Protein AF-A0A0B1SP93-F1 (afdb_monomer_lite)

Foldseek 3Di:
DDLDLPQDDLVQQWHFAPAWAQDPVGDIDGHPVVVVLVVVVCVVCVLQVVQVVVDDDPVPDDDLCSSPVDPVVSVVVVVVSVVSSCPDPSVPGDIDRHPKDFAHPVVVVVVLVVLVVDDPDDDDDDDDDDPVLDDDQVVVQQPDDPDPPDDDDFQDKDFACGPPDQDDHRFIFGFGIDDVVDTDTDTSDDGDPDDDPD

Radius of gyration: 24.54 Å; chains: 1; bounding box: 65×28×67 Å

Structure (mmCIF, N/CA/C/O backbone):
data_AF-A0A0B1SP93-F1
#
_entry.id   AF-A0A0B1SP93-F1
#
loop_
_atom_site.group_PDB
_atom_site.id
_atom_site.type_symbol
_atom_site.label_atom_id
_atom_site.label_alt_id
_atom_site.label_comp_id
_atom_site.label_asym_id
_atom_site.label_entity_id
_atom_site.label_seq_id
_atom_site.pdbx_PDB_ins_code
_atom_site.Cartn_x
_atom_site.Cartn_y
_atom_site.Cartn_z
_atom_site.occupancy
_atom_site.B_iso_or_equiv
_atom_site.auth_seq_id
_atom_site.auth_comp_id
_atom_site.auth_asym_id
_atom_site.auth_atom_id
_atom_site.pdbx_PDB_model_num
ATOM 1 N N . MET A 1 1 ? -15.239 -11.053 20.376 1.00 83.69 1 MET A N 1
ATOM 2 C CA . MET A 1 1 ? -15.157 -10.402 19.045 1.00 83.69 1 MET A CA 1
ATOM 3 C C . MET A 1 1 ? -13.962 -9.465 19.066 1.00 83.69 1 MET A C 1
ATOM 5 O O . MET A 1 1 ? -13.777 -8.813 20.082 1.00 83.69 1 MET A O 1
ATOM 9 N N . ASN A 1 2 ? -13.161 -9.400 18.000 1.00 88.31 2 ASN A N 1
ATOM 10 C CA . ASN A 1 2 ? -12.085 -8.409 17.910 1.00 88.31 2 ASN A CA 1
ATOM 11 C C . ASN A 1 2 ? -12.672 -7.050 17.483 1.00 88.31 2 ASN A C 1
ATOM 13 O O . ASN A 1 2 ? -13.401 -6.993 16.495 1.00 88.31 2 ASN A O 1
ATOM 17 N N . ILE A 1 3 ? -12.373 -5.994 18.243 1.00 90.44 3 ILE A N 1
ATOM 18 C CA . ILE A 1 3 ? -12.848 -4.619 18.009 1.00 90.44 3 ILE A CA 1
ATOM 19 C C . ILE A 1 3 ? -11.715 -3.651 17.616 1.00 90.44 3 ILE A C 1
ATOM 21 O O . ILE A 1 3 ? -11.920 -2.442 17.516 1.00 90.44 3 ILE A O 1
ATOM 25 N N . GLY A 1 4 ? -10.500 -4.167 17.431 1.00 90.00 4 GLY A N 1
ATOM 26 C CA . GLY A 1 4 ? -9.328 -3.396 17.041 1.00 90.00 4 GLY A CA 1
ATOM 27 C C . GLY A 1 4 ? -9.222 -3.239 15.525 1.00 90.00 4 GLY A C 1
ATOM 28 O O . GLY A 1 4 ? -9.400 -4.196 14.772 1.00 90.00 4 GLY A O 1
ATOM 29 N N . LEU A 1 5 ? -8.818 -2.046 15.077 1.00 91.75 5 LEU A N 1
ATOM 30 C CA . LEU A 1 5 ? -8.603 -1.728 13.655 1.00 91.75 5 LEU A CA 1
ATOM 31 C C . LEU A 1 5 ? -7.484 -2.561 12.999 1.00 91.75 5 LEU A C 1
ATOM 33 O O . LEU A 1 5 ? -7.332 -2.539 11.783 1.00 91.75 5 LEU A O 1
ATOM 37 N N . SER A 1 6 ? -6.695 -3.290 13.799 1.00 90.69 6 SER A N 1
ATOM 38 C CA . SER A 1 6 ? -5.648 -4.213 13.340 1.00 90.69 6 SER A CA 1
ATOM 39 C C . SER A 1 6 ? -4.615 -3.574 12.400 1.00 90.69 6 SER A C 1
ATOM 41 O O . SER A 1 6 ? -4.080 -4.241 11.518 1.00 90.69 6 SER A O 1
ATOM 43 N N . LEU A 1 7 ? -4.325 -2.284 12.615 1.00 90.75 7 LEU A N 1
ATOM 44 C CA . LEU A 1 7 ? -3.370 -1.505 11.818 1.00 90.75 7 LEU A CA 1
ATOM 45 C C . LEU A 1 7 ? -1.915 -1.739 12.237 1.00 90.75 7 LEU A C 1
ATOM 47 O O . LEU A 1 7 ? -1.002 -1.468 11.474 1.00 90.75 7 LEU A O 1
ATOM 51 N N . LYS A 1 8 ? -1.685 -2.231 13.454 1.00 90.75 8 LYS A N 1
ATOM 52 C CA . LYS A 1 8 ? -0.356 -2.475 14.018 1.00 90.75 8 LYS A CA 1
ATOM 53 C C . LYS A 1 8 ? -0.335 -3.850 14.667 1.00 90.75 8 LYS A C 1
ATOM 55 O O . LYS A 1 8 ? -1.119 -4.111 15.577 1.00 90.75 8 LYS A O 1
ATOM 60 N N . LEU A 1 9 ? 0.579 -4.716 14.236 1.00 89.19 9 LEU A N 1
ATOM 61 C CA . LEU A 1 9 ? 0.765 -6.045 14.815 1.00 89.19 9 LEU A CA 1
ATOM 62 C C . LEU A 1 9 ? 2.213 -6.219 15.276 1.00 89.19 9 LEU A C 1
ATOM 64 O O . LEU A 1 9 ? 3.018 -6.888 14.628 1.00 89.19 9 LEU A O 1
ATOM 68 N N . SER A 1 10 ? 2.536 -5.653 16.441 1.00 86.62 10 SER A N 1
ATOM 69 C CA . SER A 1 10 ? 3.899 -5.650 16.993 1.00 86.62 10 SER A CA 1
ATOM 70 C C . SER A 1 10 ? 4.507 -7.051 17.118 1.00 86.62 10 SER A C 1
ATOM 72 O O . SER A 1 10 ? 5.653 -7.252 16.729 1.00 86.62 10 SER A O 1
ATOM 74 N N . LYS A 1 11 ? 3.732 -8.033 17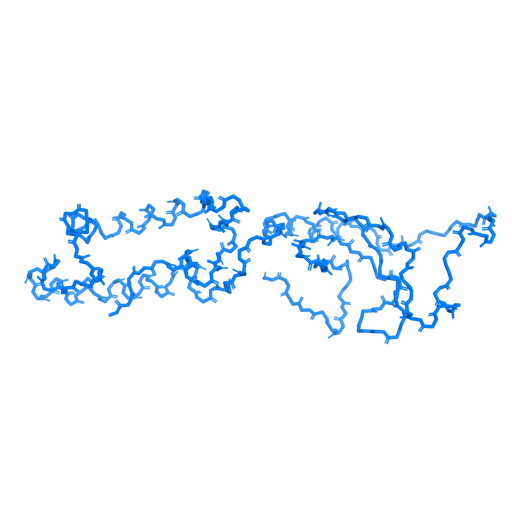.613 1.00 86.94 11 LYS A N 1
ATOM 75 C CA . LYS A 1 11 ? 4.196 -9.422 17.810 1.00 86.94 11 LYS A CA 1
ATOM 76 C C . LYS A 1 11 ? 4.571 -10.120 16.501 1.00 86.94 11 LYS A C 1
ATOM 78 O O . LYS A 1 11 ? 5.414 -11.004 16.514 1.00 86.94 11 LYS A O 1
ATOM 83 N N . ARG A 1 12 ? 3.925 -9.748 15.393 1.00 86.31 12 ARG A N 1
ATOM 84 C CA . ARG A 1 12 ? 4.155 -10.340 14.066 1.00 86.31 12 ARG A CA 1
ATOM 85 C C . ARG A 1 12 ? 5.059 -9.486 13.182 1.00 86.31 12 ARG A C 1
ATOM 87 O O . ARG A 1 12 ? 5.294 -9.872 12.050 1.00 86.31 12 ARG A O 1
ATOM 94 N N . ASN A 1 13 ? 5.524 -8.338 13.679 1.00 87.81 13 ASN A N 1
ATOM 95 C CA . ASN A 1 13 ? 6.199 -7.324 12.878 1.00 87.81 13 ASN A CA 1
ATOM 96 C C . ASN A 1 13 ? 5.422 -6.966 11.597 1.00 87.81 13 ASN A C 1
ATOM 98 O O . ASN A 1 13 ? 5.995 -6.939 10.517 1.00 87.81 13 ASN A O 1
ATOM 102 N N . GLN A 1 14 ? 4.109 -6.741 11.707 1.00 89.81 14 GLN A N 1
ATOM 103 C CA . GLN A 1 14 ? 3.287 -6.407 10.544 1.00 89.81 14 GLN A CA 1
ATOM 104 C C . GLN A 1 14 ? 2.631 -5.034 10.667 1.00 89.81 14 GLN A C 1
ATOM 106 O O . GLN A 1 14 ? 2.117 -4.664 11.730 1.00 89.81 14 GLN A O 1
ATOM 111 N N . GLU A 1 15 ? 2.617 -4.324 9.549 1.00 90.44 15 GLU A N 1
ATOM 112 C CA . GLU A 1 15 ? 2.026 -3.004 9.359 1.00 90.44 15 GLU A CA 1
ATOM 113 C C . GLU A 1 15 ? 1.005 -3.021 8.211 1.00 90.44 15 GLU A C 1
ATOM 115 O O . GLU A 1 15 ? 0.890 -3.997 7.461 1.00 90.44 15 GLU A O 1
ATOM 120 N N . VAL A 1 16 ? 0.229 -1.946 8.096 1.00 89.69 16 VAL A N 1
ATOM 121 C CA . VAL A 1 16 ? -0.763 -1.765 7.035 1.00 89.69 16 VAL A CA 1
ATOM 122 C C . VAL A 1 16 ? -0.336 -0.565 6.205 1.00 89.69 16 VAL A C 1
ATOM 124 O O . VAL A 1 16 ? -0.303 0.557 6.713 1.00 89.69 16 VAL A O 1
ATOM 127 N N . ALA A 1 17 ? -0.023 -0.817 4.933 1.00 84.62 17 ALA A N 1
ATOM 128 C CA . ALA A 1 17 ? 0.427 0.202 3.991 1.00 84.62 17 ALA A CA 1
ATOM 129 C C . ALA A 1 17 ? -0.513 1.414 3.964 1.00 84.62 17 ALA A C 1
ATOM 131 O O . ALA A 1 17 ? -1.717 1.258 4.132 1.00 84.62 17 ALA A O 1
ATOM 132 N N . ASP A 1 18 ? 0.041 2.610 3.768 1.00 87.25 18 ASP A N 1
ATOM 133 C CA . ASP A 1 18 ? -0.647 3.911 3.800 1.00 87.25 18 ASP A CA 1
ATOM 134 C C . ASP A 1 18 ? -1.239 4.312 5.168 1.00 87.25 18 ASP A C 1
ATOM 136 O O . ASP A 1 18 ? -1.632 5.465 5.341 1.00 87.25 18 ASP A O 1
ATOM 140 N N . TYR A 1 19 ? -1.275 3.422 6.170 1.00 90.56 19 TYR A N 1
ATOM 141 C CA . TYR A 1 19 ? -1.821 3.695 7.509 1.00 90.56 19 TYR A CA 1
ATOM 142 C C . TYR A 1 19 ? -0.746 3.723 8.595 1.00 90.56 19 TYR A C 1
ATOM 144 O O . TYR A 1 19 ? -0.674 4.679 9.370 1.00 90.56 19 TYR A O 1
ATOM 152 N N . THR A 1 20 ? 0.074 2.680 8.677 1.00 91.94 20 THR A N 1
ATOM 153 C CA . THR A 1 20 ? 1.087 2.513 9.722 1.00 91.94 20 THR A CA 1
ATOM 154 C C . THR A 1 20 ? 2.417 2.110 9.120 1.00 91.94 20 THR A C 1
ATOM 156 O O . THR A 1 20 ? 2.469 1.385 8.128 1.00 91.94 20 THR A O 1
ATOM 159 N N . ARG A 1 21 ? 3.498 2.565 9.752 1.00 89.62 21 ARG A N 1
ATOM 160 C CA . ARG A 1 21 ? 4.863 2.184 9.400 1.00 89.62 21 ARG A CA 1
ATOM 161 C C . ARG A 1 21 ? 5.658 1.881 10.658 1.00 89.62 21 ARG A C 1
ATOM 163 O O . ARG A 1 21 ? 5.581 2.626 11.637 1.00 89.62 21 ARG A O 1
ATOM 170 N N . ARG A 1 22 ? 6.431 0.802 10.639 1.00 88.62 22 ARG A N 1
ATOM 171 C CA . ARG A 1 22 ? 7.429 0.491 11.655 1.00 88.62 22 ARG A CA 1
ATOM 172 C C . ARG A 1 22 ? 8.800 0.930 11.162 1.00 88.62 22 ARG A C 1
ATOM 174 O O . ARG A 1 22 ? 9.271 0.474 10.126 1.00 88.62 22 ARG A O 1
ATOM 181 N N . LEU A 1 23 ? 9.433 1.797 11.938 1.00 85.75 23 LEU A N 1
ATOM 182 C CA . LEU A 1 23 ? 10.788 2.268 11.695 1.00 85.75 23 LEU A CA 1
ATOM 183 C C . LEU A 1 23 ? 11.820 1.258 12.213 1.00 85.75 23 LEU A C 1
ATOM 185 O O . LEU A 1 23 ? 11.546 0.485 13.137 1.00 85.75 23 LEU A O 1
ATOM 189 N N . GLU A 1 24 ? 13.034 1.309 11.663 1.00 81.69 24 GLU A N 1
ATOM 190 C CA . GLU A 1 24 ? 14.149 0.432 12.058 1.00 81.69 24 GLU A CA 1
ATOM 191 C C . GLU A 1 24 ? 14.516 0.571 13.541 1.00 81.69 24 GLU A C 1
ATOM 193 O O . GLU A 1 24 ? 14.827 -0.407 14.217 1.00 81.69 24 GLU A O 1
ATOM 198 N N . ASN A 1 25 ? 14.392 1.783 14.084 1.00 83.94 25 ASN A N 1
ATOM 199 C CA . ASN A 1 25 ? 14.613 2.082 15.500 1.00 83.94 25 ASN A CA 1
ATOM 200 C C . ASN A 1 25 ? 13.501 1.545 16.433 1.00 83.94 25 ASN A C 1
ATOM 202 O O . ASN A 1 25 ? 13.548 1.762 17.643 1.00 83.94 25 ASN A O 1
ATOM 206 N N . GLY A 1 26 ? 12.493 0.857 15.888 1.00 82.69 26 GLY A N 1
ATOM 207 C CA . GLY A 1 26 ? 11.403 0.228 16.631 1.00 82.69 26 GLY A CA 1
ATOM 208 C C . GLY A 1 26 ? 10.189 1.124 16.893 1.00 82.69 26 GLY A C 1
ATOM 209 O O . GLY A 1 26 ? 9.176 0.618 17.393 1.00 82.69 26 GLY A O 1
ATOM 210 N N . TYR A 1 27 ? 10.246 2.412 16.540 1.00 89.25 27 TYR A N 1
ATOM 211 C CA . TYR A 1 27 ? 9.107 3.322 16.662 1.00 89.25 27 TYR A CA 1
ATOM 212 C C . TYR A 1 27 ? 8.060 3.085 15.564 1.00 89.25 27 TYR A C 1
ATOM 214 O O . TYR A 1 27 ? 8.322 2.464 14.533 1.00 89.25 27 TYR A O 1
ATOM 222 N N . TRP A 1 28 ? 6.839 3.558 15.825 1.00 91.75 28 TRP A N 1
ATOM 223 C CA . TRP A 1 28 ? 5.710 3.465 14.902 1.00 91.75 28 TRP A CA 1
ATOM 224 C C . TRP A 1 28 ? 5.302 4.850 14.435 1.00 91.75 28 TRP A C 1
ATOM 226 O O . TRP A 1 28 ? 5.070 5.735 15.257 1.00 91.75 28 TRP A O 1
ATOM 236 N N . GLU A 1 29 ? 5.139 4.987 13.131 1.00 91.69 29 GLU A N 1
ATOM 237 C CA . GLU A 1 29 ? 4.557 6.155 12.497 1.00 91.69 29 GLU A CA 1
ATOM 238 C C . GLU A 1 29 ? 3.130 5.845 12.051 1.00 91.69 29 GLU A C 1
ATOM 240 O O . GLU A 1 29 ? 2.789 4.714 11.684 1.00 91.69 29 GLU A O 1
ATOM 245 N N . TYR A 1 30 ? 2.292 6.875 12.098 1.00 93.12 30 TYR A N 1
ATOM 246 C CA . TYR A 1 30 ? 0.885 6.807 11.736 1.00 93.12 30 TYR A CA 1
ATOM 247 C C . TYR A 1 30 ? 0.604 7.906 10.726 1.00 93.12 30 TYR A C 1
ATOM 249 O O . TYR A 1 30 ? 0.908 9.075 10.968 1.00 93.12 30 TYR A O 1
ATOM 257 N N . SER A 1 31 ? 0.020 7.532 9.595 1.00 92.38 31 SER A N 1
ATOM 258 C CA . SER A 1 31 ? -0.326 8.489 8.553 1.00 92.38 31 SER A CA 1
ATOM 259 C C . SER A 1 31 ? -1.552 9.323 8.931 1.00 92.38 31 SER A C 1
ATOM 261 O O . SER A 1 31 ? -2.317 9.007 9.851 1.00 92.38 31 SER A O 1
ATOM 263 N N . THR A 1 32 ? -1.802 10.368 8.147 1.00 92.75 32 THR A N 1
ATOM 264 C CA . THR A 1 32 ? -3.039 11.153 8.222 1.00 92.75 32 THR A CA 1
ATOM 265 C C . THR A 1 32 ? -4.284 10.291 7.990 1.00 92.75 32 THR A C 1
ATOM 267 O O . THR A 1 32 ? -5.287 10.497 8.672 1.00 92.75 32 THR A O 1
ATOM 270 N N . LEU A 1 33 ? -4.218 9.279 7.115 1.00 91.75 33 LEU A N 1
ATOM 271 C CA . LEU A 1 33 ? -5.310 8.323 6.883 1.00 91.75 33 LEU A CA 1
ATOM 272 C C . LEU A 1 33 ? -5.614 7.495 8.135 1.00 91.75 33 LEU A C 1
ATOM 274 O O . LEU A 1 33 ? -6.781 7.284 8.471 1.00 91.75 33 LEU A O 1
ATOM 278 N N . CYS A 1 34 ? -4.582 7.069 8.868 1.00 94.38 34 CYS A N 1
ATOM 279 C CA . CYS A 1 34 ? -4.761 6.381 10.145 1.00 94.38 34 CYS A CA 1
ATOM 280 C C . CYS A 1 34 ? -5.428 7.281 11.184 1.00 94.38 34 CYS A C 1
ATOM 282 O O . CYS A 1 34 ? -6.359 6.847 11.864 1.00 94.38 34 CYS A O 1
ATOM 284 N N . VAL A 1 35 ? -5.001 8.541 11.286 1.00 94.81 35 VAL A N 1
ATOM 285 C CA . VAL A 1 35 ? -5.613 9.508 12.208 1.00 94.81 35 VAL A CA 1
ATOM 286 C C . VAL A 1 35 ? -7.079 9.760 11.846 1.00 94.81 35 VAL A C 1
ATOM 288 O O . VAL A 1 35 ? -7.939 9.757 12.725 1.00 94.81 35 VAL A O 1
ATOM 291 N N . GLN A 1 36 ? -7.393 9.925 10.559 1.00 95.00 36 GLN A N 1
ATOM 292 C CA . GLN A 1 36 ? -8.767 10.097 10.083 1.00 95.00 36 GLN A CA 1
ATOM 293 C C . GLN A 1 36 ? -9.643 8.880 10.403 1.00 9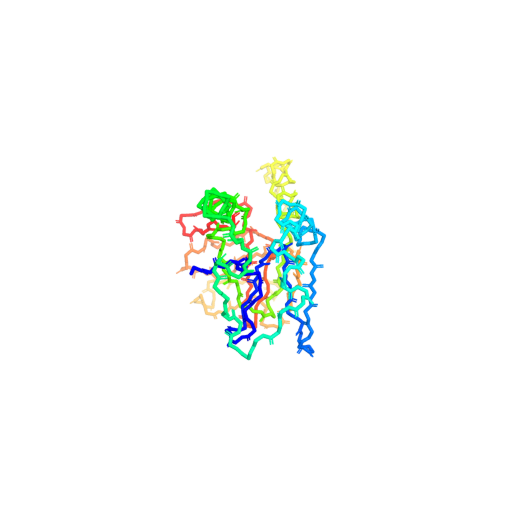5.00 36 GLN A C 1
ATOM 295 O O . GLN A 1 36 ? -10.751 9.050 10.914 1.00 95.00 36 GLN A O 1
ATOM 300 N N . LEU A 1 37 ? -9.136 7.665 10.169 1.00 94.75 37 LEU A N 1
ATOM 301 C CA . LEU A 1 37 ? -9.838 6.416 10.476 1.00 94.75 37 LEU A CA 1
ATOM 302 C C . LEU A 1 37 ? -10.055 6.223 11.984 1.00 94.75 37 LEU A C 1
ATOM 304 O O . LEU A 1 37 ? -11.109 5.756 12.417 1.00 94.75 37 LEU A O 1
ATOM 308 N N . LEU A 1 38 ? -9.071 6.593 12.804 1.00 95.06 38 LEU A N 1
ATOM 309 C CA . LEU A 1 38 ? -9.199 6.533 14.256 1.00 95.06 38 LEU A CA 1
ATOM 310 C C . LEU A 1 38 ? -10.225 7.554 14.763 1.00 95.06 38 LEU A C 1
ATOM 312 O O . LEU A 1 38 ? -11.049 7.222 15.613 1.00 95.06 38 LEU A O 1
ATOM 316 N N . ASN A 1 39 ? -10.217 8.772 14.218 1.00 95.50 39 ASN A N 1
ATOM 317 C CA . ASN A 1 39 ? -11.178 9.813 14.573 1.00 95.50 39 ASN A CA 1
ATOM 318 C C . ASN A 1 39 ? -12.607 9.430 14.183 1.00 95.50 39 ASN A C 1
ATOM 320 O O . ASN A 1 39 ? -13.522 9.606 14.988 1.00 95.50 39 ASN A O 1
ATOM 324 N N . SER A 1 40 ? -12.822 8.875 12.986 1.00 95.31 40 SER A N 1
ATOM 325 C CA . SER A 1 40 ? -14.146 8.391 12.584 1.00 95.31 40 SER A CA 1
ATOM 326 C C . SER A 1 40 ? -14.625 7.255 13.491 1.00 95.31 40 SER A C 1
ATOM 328 O O . SER A 1 40 ? -15.780 7.265 13.925 1.00 95.31 40 SER A O 1
ATOM 330 N N . TYR A 1 41 ? -13.726 6.340 13.873 1.00 95.81 41 TYR A N 1
ATOM 331 C CA . TYR A 1 41 ? -14.045 5.255 14.796 1.00 95.81 41 TYR A CA 1
ATOM 332 C C . TYR A 1 41 ? -14.403 5.775 16.199 1.00 95.81 41 TYR A C 1
ATOM 334 O O . TYR A 1 41 ? -15.458 5.426 16.738 1.00 95.81 41 TYR A O 1
ATOM 342 N N . LYS A 1 42 ? -13.588 6.684 16.751 1.00 94.81 42 LYS A N 1
ATOM 343 C CA . LYS A 1 42 ? -13.822 7.314 18.058 1.00 94.81 42 LYS A CA 1
ATOM 344 C C . LYS A 1 42 ? -15.124 8.110 18.090 1.00 94.81 42 LYS A C 1
ATOM 346 O O . LYS A 1 42 ? -15.877 8.013 19.055 1.00 94.81 42 LYS A O 1
ATOM 351 N N . ASN A 1 43 ? -15.423 8.861 17.032 1.00 95.50 43 ASN A N 1
ATOM 352 C CA . ASN A 1 43 ? -16.637 9.671 16.949 1.00 95.50 43 ASN A CA 1
ATOM 353 C C . ASN A 1 43 ? -17.911 8.822 16.827 1.00 95.50 43 ASN A C 1
ATOM 355 O O . ASN A 1 43 ? -18.943 9.208 17.377 1.00 95.50 43 ASN A O 1
ATOM 359 N N . LYS A 1 44 ? -17.854 7.664 16.155 1.00 94.19 44 LYS A N 1
ATOM 360 C CA . LYS A 1 44 ? -19.016 6.773 15.998 1.00 94.19 44 LYS A CA 1
ATOM 361 C C . LYS A 1 44 ? -19.346 5.987 17.277 1.00 94.19 44 LYS A C 1
ATOM 363 O O . LYS A 1 44 ? -20.526 5.792 17.575 1.00 94.19 44 LYS A O 1
ATOM 368 N N . PHE A 1 45 ? -18.329 5.590 18.048 1.00 95.00 45 PHE A N 1
ATOM 369 C CA . PHE A 1 45 ? -18.467 4.770 19.264 1.00 95.00 45 PHE A CA 1
ATOM 370 C C . PHE A 1 45 ? -17.886 5.460 20.508 1.00 95.00 45 PHE A C 1
ATOM 372 O O . PHE A 1 45 ? -17.095 4.887 21.253 1.00 95.00 45 PHE A O 1
ATOM 379 N N . ARG A 1 46 ? -18.263 6.723 20.742 1.00 93.81 46 ARG A N 1
ATOM 380 C CA . ARG A 1 46 ? -17.733 7.529 21.860 1.00 93.81 46 ARG A CA 1
ATOM 381 C C . ARG A 1 46 ? -17.934 6.884 23.229 1.00 93.81 46 ARG A C 1
ATOM 383 O O . ARG A 1 46 ? -17.090 7.047 24.100 1.00 93.81 46 ARG A O 1
ATOM 390 N N . ASP A 1 47 ? -19.051 6.190 23.417 1.00 92.25 47 ASP A N 1
ATOM 391 C CA . ASP A 1 47 ? -19.385 5.468 24.645 1.00 92.25 47 ASP A CA 1
ATOM 392 C C . ASP A 1 47 ? -18.426 4.302 24.906 1.00 92.25 47 ASP A C 1
ATOM 394 O O . ASP A 1 47 ? -17.912 4.180 26.016 1.00 92.25 47 ASP A O 1
ATOM 398 N N . LEU A 1 48 ? -18.103 3.523 23.871 1.00 92.31 48 LEU A N 1
ATOM 399 C CA . LEU A 1 48 ? -17.074 2.484 23.943 1.00 92.31 48 LEU A CA 1
ATOM 400 C C . LEU A 1 48 ? -15.708 3.074 24.314 1.00 92.31 48 LEU A C 1
ATOM 402 O O . LEU A 1 48 ? -15.052 2.576 25.223 1.00 92.31 48 LEU A O 1
ATOM 406 N N . PHE A 1 49 ? -15.282 4.155 23.656 1.00 92.44 49 PHE A N 1
ATOM 407 C CA . PHE A 1 49 ? -13.984 4.772 23.953 1.00 92.44 49 PHE A CA 1
ATOM 408 C C . PHE A 1 49 ? -13.930 5.421 25.340 1.00 92.44 49 PHE A C 1
ATOM 410 O O . PHE A 1 49 ? -12.902 5.332 25.999 1.00 92.44 49 PHE A O 1
ATOM 417 N N . ALA A 1 50 ? -15.027 6.011 25.821 1.00 92.44 50 ALA A N 1
ATOM 418 C CA . ALA A 1 50 ? -15.102 6.553 27.178 1.00 92.44 50 ALA A CA 1
ATOM 419 C C . ALA A 1 50 ? -14.999 5.461 28.258 1.00 92.44 50 ALA A C 1
ATOM 421 O O . ALA A 1 50 ? -14.512 5.729 29.357 1.00 92.44 50 ALA A O 1
ATOM 422 N N . PHE A 1 51 ? -15.466 4.246 27.955 1.00 91.75 51 PHE A N 1
ATOM 423 C CA . PHE A 1 51 ? -15.247 3.075 28.799 1.00 91.75 51 PHE A CA 1
ATOM 424 C C . PHE A 1 51 ? -13.784 2.620 28.733 1.00 91.75 51 PHE A C 1
ATOM 426 O O . PHE A 1 51 ? -13.134 2.542 29.773 1.00 91.75 51 PHE A O 1
ATOM 433 N N . LEU A 1 52 ? -13.244 2.420 27.524 1.00 90.50 52 LEU A N 1
ATOM 434 C CA . LEU A 1 52 ? -11.863 1.968 27.304 1.00 90.50 52 LEU A CA 1
ATOM 435 C C . LEU A 1 52 ? -10.814 2.900 27.930 1.00 90.50 52 LEU A C 1
ATOM 437 O O . LEU A 1 52 ? -9.813 2.424 28.452 1.00 90.50 52 LEU A O 1
ATOM 441 N N . GLU A 1 53 ? -11.049 4.215 27.923 1.00 89.88 53 GLU A N 1
ATOM 442 C CA . GLU A 1 53 ? -10.176 5.210 28.568 1.00 89.88 53 GLU A CA 1
ATOM 443 C C . GLU A 1 53 ? -10.114 5.057 30.100 1.00 89.88 53 GLU A C 1
ATOM 445 O O . GLU A 1 53 ? -9.159 5.520 30.717 1.00 89.88 53 GLU A O 1
ATOM 450 N N . LYS A 1 54 ? -11.114 4.424 30.725 1.00 88.44 54 LYS A N 1
ATOM 451 C CA . LYS A 1 54 ? -11.175 4.199 32.181 1.00 88.44 54 LYS A CA 1
ATOM 452 C C . LYS A 1 54 ? -10.808 2.773 32.575 1.00 88.44 54 LYS A C 1
ATOM 454 O O . LYS A 1 54 ? -10.431 2.531 33.720 1.00 88.44 54 LYS A O 1
ATOM 459 N N . SER A 1 55 ? -10.980 1.822 31.663 1.00 82.88 55 SER A N 1
ATOM 460 C CA . SER A 1 55 ? -10.834 0.399 31.934 1.00 82.88 55 SER A CA 1
ATOM 461 C C . SER A 1 55 ? -9.464 -0.112 31.489 1.00 82.88 55 SER A C 1
ATOM 463 O O . SER A 1 55 ? -9.200 -0.245 30.294 1.00 82.88 55 SER A O 1
ATOM 465 N N . HIS A 1 56 ? -8.619 -0.490 32.444 1.00 77.31 56 HIS A N 1
ATOM 466 C CA . HIS A 1 56 ? -7.339 -1.144 32.175 1.00 77.31 56 HIS A CA 1
ATOM 467 C C . HIS A 1 56 ? -7.361 -2.547 32.779 1.00 77.31 56 HIS A C 1
ATOM 469 O O . HIS A 1 56 ? -7.180 -2.714 33.984 1.00 77.31 56 HIS A O 1
ATOM 475 N N . THR A 1 57 ? -7.642 -3.554 31.952 1.00 79.81 57 THR A N 1
ATOM 476 C CA . THR A 1 57 ? -7.535 -4.966 32.336 1.00 79.81 57 THR A CA 1
ATOM 477 C C . THR A 1 57 ? -6.214 -5.525 31.812 1.00 79.81 57 THR A C 1
ATOM 479 O O . THR A 1 57 ? -5.697 -5.058 30.804 1.00 79.81 57 THR A O 1
ATOM 482 N N . ALA A 1 58 ? -5.637 -6.512 32.502 1.00 74.31 58 ALA A N 1
ATOM 483 C CA . ALA A 1 58 ? -4.362 -7.107 32.085 1.00 74.31 58 ALA A CA 1
ATOM 484 C C . ALA A 1 58 ? -4.461 -7.866 30.745 1.00 74.31 58 ALA A C 1
ATOM 486 O O . ALA A 1 58 ? -3.472 -7.965 30.022 1.00 74.31 58 ALA A O 1
ATOM 487 N N . ASP A 1 59 ? -5.656 -8.369 30.419 1.00 80.31 59 ASP A N 1
ATOM 488 C CA . ASP A 1 59 ? -5.898 -9.242 29.266 1.00 80.31 59 ASP A CA 1
ATOM 489 C C . ASP A 1 59 ? -6.556 -8.524 28.071 1.00 80.31 59 ASP A C 1
ATOM 491 O O . ASP A 1 59 ? -6.877 -9.176 27.077 1.00 80.31 59 ASP A O 1
ATOM 495 N N . ASP A 1 60 ? -6.802 -7.207 28.160 1.00 80.19 60 ASP A N 1
ATOM 496 C CA . ASP A 1 60 ? -7.516 -6.404 27.146 1.00 80.19 60 ASP A CA 1
ATOM 497 C C . ASP A 1 60 ? -8.861 -7.025 26.690 1.00 80.19 60 ASP A C 1
ATOM 499 O O . ASP A 1 60 ? -9.328 -6.839 25.560 1.00 80.19 60 ASP A O 1
ATOM 503 N N . ALA A 1 61 ? -9.500 -7.791 27.579 1.00 84.94 61 ALA A N 1
ATOM 504 C CA . ALA A 1 61 ? -10.796 -8.422 27.372 1.00 84.94 61 ALA A CA 1
ATOM 505 C C . ALA A 1 61 ? -11.861 -7.721 28.222 1.00 84.94 61 ALA A C 1
ATOM 507 O O . ALA A 1 61 ? -11.663 -7.487 29.415 1.00 84.94 61 ALA A O 1
ATOM 508 N N . TYR A 1 62 ? -12.999 -7.403 27.600 1.00 87.88 62 TYR A N 1
ATOM 509 C CA . TYR A 1 62 ? -14.085 -6.636 28.214 1.00 87.88 62 TYR A CA 1
ATOM 510 C C . TYR A 1 62 ? -15.439 -7.277 27.911 1.00 87.88 62 TYR A C 1
ATOM 512 O O . TYR A 1 62 ? -15.667 -7.738 26.785 1.00 87.88 62 TYR A O 1
ATOM 520 N N . SER A 1 63 ? -16.347 -7.289 28.892 1.00 87.06 63 SER A N 1
ATOM 521 C CA . SER A 1 63 ? -17.724 -7.718 28.652 1.00 87.06 63 SER A CA 1
ATOM 522 C C . SER A 1 63 ? -18.521 -6.600 27.986 1.00 87.06 63 SER A C 1
ATOM 524 O O . SER A 1 63 ? -18.404 -5.428 28.341 1.00 87.06 63 SER A O 1
ATOM 526 N N . ALA A 1 64 ? -19.381 -6.955 27.031 1.00 87.31 64 ALA A N 1
ATOM 527 C CA . ALA A 1 64 ? -20.265 -5.984 26.386 1.00 87.31 64 ALA A CA 1
ATOM 528 C C . ALA A 1 64 ? -21.283 -5.380 27.371 1.00 87.31 64 ALA A C 1
ATOM 530 O O . ALA A 1 64 ? -21.736 -4.255 27.163 1.00 87.31 64 ALA A O 1
ATOM 531 N N . ASP A 1 65 ? -21.622 -6.119 28.431 1.00 88.62 65 ASP A N 1
ATOM 532 C CA . ASP A 1 65 ? -22.535 -5.676 29.489 1.00 88.62 65 ASP A CA 1
ATOM 533 C C . ASP A 1 65 ? -21.921 -4.555 30.344 1.00 88.62 65 ASP A C 1
ATOM 535 O O . ASP A 1 65 ? -22.646 -3.667 30.795 1.00 88.62 65 ASP A O 1
ATOM 539 N N . ASP A 1 66 ? -20.589 -4.545 30.489 1.00 87.31 66 ASP A N 1
ATOM 540 C CA . ASP A 1 66 ? -19.850 -3.516 31.235 1.00 87.31 66 ASP A CA 1
ATOM 541 C C . ASP A 1 66 ? -19.806 -2.185 30.469 1.00 87.31 66 ASP A C 1
ATOM 543 O O . ASP A 1 66 ? -19.819 -1.107 31.065 1.00 87.31 66 ASP A O 1
ATOM 547 N N . VAL A 1 67 ? -19.780 -2.255 29.133 1.00 87.69 67 VAL A N 1
ATOM 548 C CA . VAL A 1 67 ? -19.782 -1.081 28.245 1.00 87.69 67 VAL A CA 1
ATOM 549 C C . VAL A 1 67 ? -21.197 -0.524 28.076 1.00 87.69 67 VAL A C 1
ATOM 551 O O . VAL A 1 67 ? -21.422 0.686 28.150 1.00 87.69 67 VAL A O 1
ATOM 554 N N . TRP A 1 68 ? -22.167 -1.410 27.829 1.00 91.19 68 TRP A N 1
ATOM 555 C CA . TRP A 1 68 ? -23.560 -1.062 27.561 1.00 91.19 68 TRP A CA 1
ATOM 556 C C . TRP A 1 68 ? -24.497 -1.839 28.486 1.00 91.19 68 TRP A C 1
ATOM 558 O O . TRP A 1 68 ? -24.911 -2.962 28.193 1.00 91.19 68 TRP A O 1
ATOM 568 N N . THR A 1 69 ? -24.896 -1.187 29.578 1.00 88.50 69 THR A N 1
ATOM 569 C CA . THR A 1 69 ? -25.759 -1.775 30.614 1.00 88.50 69 THR A CA 1
ATOM 570 C C . THR A 1 69 ? -27.154 -2.141 30.097 1.00 88.50 69 THR A C 1
ATOM 572 O O . THR A 1 69 ? -27.688 -3.197 30.432 1.00 88.50 69 THR A O 1
ATOM 575 N N . ASN A 1 70 ? -27.740 -1.307 29.233 1.00 91.56 70 ASN A N 1
ATOM 576 C CA . ASN A 1 70 ? -29.041 -1.571 28.616 1.00 91.56 70 ASN A CA 1
ATOM 577 C C . ASN A 1 70 ? -28.927 -2.630 27.501 1.00 91.56 70 ASN A C 1
ATOM 579 O O . ASN A 1 70 ? -28.172 -2.446 26.544 1.00 91.56 70 ASN A O 1
ATOM 583 N N . GLU A 1 71 ? -29.709 -3.710 27.604 1.00 90.00 71 GLU A N 1
ATOM 584 C CA . GLU A 1 71 ? -29.656 -4.858 26.689 1.00 90.00 71 GLU A CA 1
ATOM 585 C C . GLU A 1 71 ? -30.043 -4.528 25.241 1.00 90.00 71 GLU A C 1
ATOM 587 O O . GLU A 1 71 ? -29.367 -4.976 24.311 1.00 90.00 71 GLU A O 1
ATOM 592 N N . GLU A 1 72 ? -31.088 -3.729 25.026 1.00 90.12 72 GLU A N 1
ATOM 593 C CA . GLU A 1 72 ? -31.524 -3.340 23.679 1.00 90.12 72 GLU A CA 1
ATOM 594 C C . GLU A 1 72 ? -30.453 -2.488 22.991 1.00 90.12 72 GLU A C 1
ATOM 596 O O . GLU A 1 72 ? -30.026 -2.786 21.870 1.00 90.12 72 GLU A O 1
ATOM 601 N N . LYS A 1 73 ? -29.928 -1.488 23.712 1.00 89.88 73 LYS A N 1
ATOM 602 C CA . LYS A 1 73 ? -28.837 -0.632 23.227 1.00 89.88 73 LYS A CA 1
ATOM 603 C C . LYS A 1 73 ? -27.574 -1.445 22.942 1.00 89.88 73 LYS A C 1
ATOM 605 O O . LYS A 1 73 ? -26.898 -1.196 21.946 1.00 89.88 73 LYS A O 1
ATOM 610 N N . ARG A 1 74 ? -27.254 -2.421 23.794 1.00 92.31 74 ARG A N 1
ATOM 611 C CA . ARG 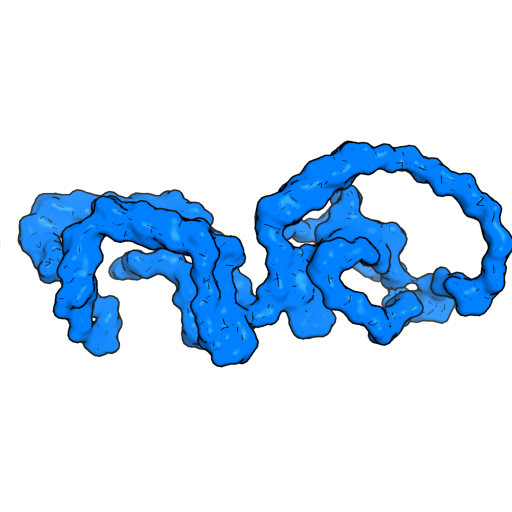A 1 74 ? -26.093 -3.303 23.633 1.00 92.31 74 ARG A CA 1
ATOM 612 C C . ARG A 1 74 ? -26.190 -4.134 22.359 1.00 92.31 74 ARG A C 1
ATOM 614 O O . ARG A 1 74 ? -25.238 -4.149 21.583 1.00 92.31 74 ARG A O 1
ATOM 621 N N . LYS A 1 75 ? -27.332 -4.786 22.108 1.00 92.31 75 LYS A N 1
ATOM 622 C CA . LYS A 1 75 ? -27.547 -5.580 20.883 1.00 92.31 75 LYS A CA 1
ATOM 623 C C . LYS A 1 75 ? -27.371 -4.721 19.631 1.00 92.31 75 LYS A C 1
ATOM 625 O O . LYS A 1 75 ? -26.641 -5.122 18.724 1.00 92.31 75 LYS A O 1
ATOM 630 N N . GLN A 1 76 ? -27.961 -3.524 19.621 1.00 93.38 76 GLN A N 1
ATOM 631 C CA . GLN A 1 76 ? -27.824 -2.581 18.511 1.00 93.38 76 GLN A CA 1
ATOM 632 C C . GLN A 1 76 ? -26.365 -2.151 18.306 1.00 93.38 76 GLN A C 1
ATOM 634 O O . GLN A 1 76 ? -25.820 -2.310 17.218 1.00 93.38 76 GLN A O 1
ATOM 639 N N . ARG A 1 77 ? -25.686 -1.689 19.363 1.00 92.62 77 ARG A N 1
ATOM 640 C CA . ARG A 1 77 ? -24.305 -1.191 19.269 1.00 92.62 77 ARG A CA 1
ATOM 641 C C . ARG A 1 77 ? -23.298 -2.257 18.862 1.00 92.62 77 ARG A C 1
ATOM 643 O O . ARG A 1 77 ? -22.390 -1.962 18.089 1.00 92.62 77 ARG A O 1
ATOM 650 N N . VAL A 1 78 ? -23.461 -3.491 19.335 1.00 93.00 78 VAL A N 1
ATOM 651 C CA . VAL A 1 78 ? -22.621 -4.618 18.908 1.00 93.00 78 VAL A CA 1
ATOM 652 C C . VAL A 1 78 ? -22.833 -4.924 17.423 1.00 93.00 78 VAL A C 1
ATOM 654 O O . VAL A 1 78 ? -21.863 -5.227 16.727 1.00 93.00 78 VAL A O 1
ATOM 657 N N . SER A 1 79 ? -24.070 -4.828 16.925 1.00 93.75 79 SER A N 1
ATOM 658 C CA . SER A 1 79 ? -24.365 -4.982 15.495 1.00 93.75 79 SER A CA 1
ATOM 659 C C . SER A 1 79 ? -23.711 -3.872 14.667 1.00 93.75 79 SER A C 1
ATOM 661 O O . SER A 1 79 ? -22.942 -4.169 13.753 1.00 93.75 79 SER A O 1
ATOM 663 N N . ASP A 1 80 ? -23.914 -2.609 15.052 1.00 94.50 80 ASP A N 1
ATOM 664 C CA . ASP A 1 80 ? -23.328 -1.443 14.377 1.00 94.50 80 ASP A CA 1
ATOM 665 C C . ASP A 1 80 ? -21.796 -1.509 14.342 1.00 94.50 80 ASP A C 1
ATOM 667 O O . ASP A 1 80 ? -21.162 -1.091 13.371 1.00 94.50 80 ASP A O 1
ATOM 671 N N . LEU A 1 81 ? -21.185 -2.016 15.418 1.00 94.25 81 LEU A N 1
ATOM 672 C CA . LEU A 1 81 ? -19.740 -2.175 15.532 1.00 94.25 81 LEU A CA 1
ATOM 673 C C . LEU A 1 81 ? -19.209 -3.246 14.581 1.00 94.25 81 LEU A C 1
ATOM 675 O O . LEU A 1 81 ? -18.198 -3.021 13.916 1.00 94.25 81 LEU A O 1
ATOM 679 N N . LYS A 1 82 ? -19.896 -4.390 14.486 1.00 93.31 82 LYS A N 1
ATOM 680 C CA . LYS A 1 82 ? -19.560 -5.443 13.517 1.00 93.31 82 LYS A CA 1
ATOM 681 C C . LYS A 1 82 ? -19.633 -4.918 12.093 1.00 93.31 82 LYS A C 1
ATOM 683 O O . LYS A 1 82 ? -18.691 -5.113 11.332 1.00 93.31 82 LYS A O 1
ATOM 688 N N . GLU A 1 83 ? -20.720 -4.235 11.757 1.00 94.75 83 GLU A N 1
ATOM 689 C CA . GLU A 1 83 ? -20.920 -3.671 10.425 1.00 94.75 83 GLU A CA 1
ATOM 690 C C . GLU A 1 83 ? -19.882 -2.588 10.111 1.00 94.75 83 GLU A C 1
ATOM 692 O O . GLU A 1 83 ? -19.301 -2.576 9.028 1.00 94.75 83 GLU A O 1
ATOM 697 N N . TYR A 1 84 ? -19.585 -1.705 11.067 1.00 94.62 84 TYR A N 1
ATOM 698 C CA . TYR A 1 84 ? -18.563 -0.680 10.879 1.00 94.62 84 TYR A CA 1
ATOM 699 C C . TYR A 1 84 ? -17.192 -1.297 10.595 1.00 94.62 84 TYR A C 1
ATOM 701 O O . TYR A 1 84 ? -16.568 -0.940 9.602 1.00 94.62 84 TYR A O 1
ATOM 709 N N . LEU A 1 85 ? -16.745 -2.244 11.426 1.00 93.12 85 LEU A N 1
ATOM 710 C CA . LEU A 1 85 ? -15.446 -2.905 11.265 1.00 93.12 85 LEU A CA 1
ATOM 711 C C . LEU A 1 85 ? -15.373 -3.788 10.014 1.00 93.12 85 LEU A C 1
ATOM 713 O O . LEU A 1 85 ? -14.283 -4.003 9.495 1.00 93.12 85 LEU A O 1
ATOM 717 N N . ALA A 1 86 ? -16.504 -4.280 9.507 1.00 92.56 86 ALA A N 1
ATOM 718 C CA . ALA A 1 86 ? -16.546 -4.981 8.229 1.00 92.56 86 ALA A CA 1
ATOM 719 C C . ALA A 1 86 ? -16.360 -4.028 7.032 1.00 92.56 86 ALA A C 1
ATOM 721 O O . ALA A 1 86 ? -15.783 -4.428 6.022 1.00 92.56 86 ALA A O 1
ATOM 722 N N . ASN A 1 87 ? -16.808 -2.776 7.162 1.00 93.31 87 ASN A N 1
ATOM 723 C CA . ASN A 1 87 ? -16.831 -1.778 6.089 1.00 93.31 87 ASN A CA 1
ATOM 724 C C . ASN A 1 87 ? -15.665 -0.771 6.125 1.00 93.31 87 ASN A C 1
ATOM 726 O O . ASN A 1 87 ? -15.597 0.112 5.269 1.00 93.31 87 ASN A O 1
ATOM 730 N N . ILE A 1 88 ? -14.754 -0.850 7.102 1.00 92.88 88 ILE A N 1
ATOM 731 C CA . ILE A 1 88 ? -13.566 0.017 7.110 1.00 92.88 88 ILE A CA 1
ATOM 732 C C . ILE A 1 88 ? -12.658 -0.294 5.908 1.00 92.88 88 ILE A C 1
ATOM 734 O O . ILE A 1 88 ? -12.513 -1.460 5.534 1.00 92.88 88 ILE A O 1
ATOM 738 N N . PRO A 1 89 ? -11.968 0.716 5.346 1.00 88.81 89 PRO A N 1
ATOM 739 C CA . PRO A 1 89 ? -11.106 0.537 4.173 1.00 88.81 89 PRO A CA 1
ATOM 740 C C . PRO A 1 89 ? -9.929 -0.417 4.413 1.00 88.81 89 PRO A C 1
ATOM 742 O O . PRO A 1 89 ? -9.367 -0.948 3.464 1.00 88.81 89 PRO A O 1
ATOM 745 N N . THR A 1 90 ? -9.554 -0.640 5.674 1.00 87.50 90 THR A N 1
ATOM 746 C CA . THR A 1 90 ? -8.446 -1.518 6.067 1.00 87.50 90 THR A CA 1
ATOM 747 C C . THR A 1 90 ? -8.878 -2.961 6.316 1.00 87.50 90 THR A C 1
ATOM 749 O O . THR A 1 90 ? -8.031 -3.817 6.587 1.00 87.50 90 THR A O 1
ATOM 752 N N . ASN A 1 91 ? -10.179 -3.261 6.237 1.00 87.69 91 ASN A N 1
ATOM 753 C CA . ASN A 1 91 ? -10.663 -4.621 6.406 1.00 87.69 91 ASN A CA 1
ATOM 754 C C . ASN A 1 91 ? -10.235 -5.473 5.205 1.00 87.69 91 ASN A C 1
ATOM 756 O O . ASN A 1 91 ? -10.439 -5.100 4.056 1.00 87.69 91 ASN A O 1
ATOM 760 N N . GLY A 1 92 ? -9.605 -6.615 5.475 1.00 81.25 92 GLY A N 1
ATOM 761 C CA . GLY A 1 92 ? -9.075 -7.495 4.431 1.00 81.25 92 GLY A CA 1
ATOM 762 C C . GLY A 1 92 ? -7.822 -6.982 3.710 1.00 81.25 92 GLY A C 1
ATOM 763 O O . GLY A 1 92 ? -7.294 -7.710 2.875 1.00 81.25 92 GLY A O 1
ATOM 764 N N . VAL A 1 93 ? -7.304 -5.793 4.045 1.00 83.69 93 VAL A N 1
ATOM 765 C CA . VAL A 1 93 ? -6.047 -5.296 3.465 1.00 83.69 93 VAL A CA 1
ATOM 766 C C . VAL A 1 93 ? -4.882 -6.177 3.915 1.00 83.69 93 VAL A C 1
ATOM 768 O O . VAL A 1 93 ? -4.768 -6.549 5.096 1.00 83.69 93 VAL A O 1
ATOM 771 N N . GLU A 1 94 ? -4.031 -6.525 2.949 1.00 81.94 94 GLU A N 1
ATOM 772 C CA . GLU A 1 94 ? -2.830 -7.316 3.178 1.00 81.94 94 GLU A CA 1
ATOM 773 C C . GLU A 1 94 ? -1.889 -6.583 4.138 1.00 81.94 94 GLU A C 1
ATOM 775 O O . GLU A 1 94 ? -1.645 -5.381 4.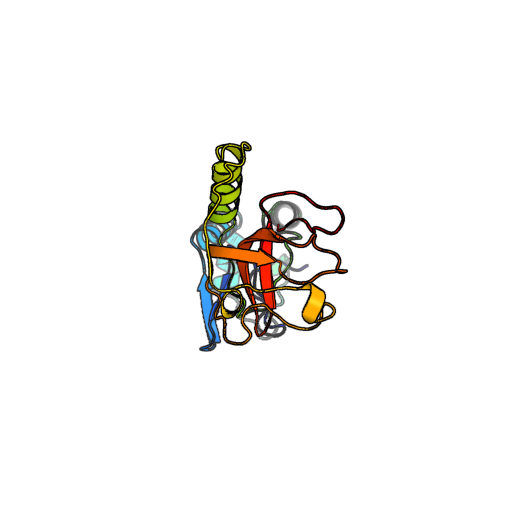032 1.00 81.94 94 GLU A O 1
ATOM 780 N N . LYS A 1 95 ? -1.384 -7.328 5.117 1.00 86.50 95 LYS A N 1
ATOM 781 C CA . LYS A 1 95 ? -0.467 -6.809 6.126 1.00 86.50 95 LYS A CA 1
ATOM 782 C C . LYS A 1 95 ? 0.945 -7.088 5.658 1.00 86.50 95 LYS A C 1
ATOM 784 O O . LYS A 1 95 ? 1.307 -8.251 5.480 1.00 86.50 95 LYS A O 1
ATOM 789 N N . GLN A 1 96 ? 1.726 -6.035 5.481 1.00 83.94 96 GLN A N 1
ATOM 790 C CA . GLN A 1 96 ? 3.114 -6.162 5.068 1.00 83.94 96 GLN A CA 1
ATOM 791 C C . GLN A 1 96 ? 4.017 -6.316 6.287 1.00 83.94 96 GLN A C 1
ATOM 793 O O . GLN A 1 96 ? 3.682 -5.892 7.393 1.00 83.94 96 GLN A O 1
ATOM 798 N N . GLU A 1 97 ? 5.158 -6.958 6.086 1.00 85.31 97 GLU A N 1
ATOM 799 C CA . GLU A 1 97 ? 6.212 -6.994 7.092 1.00 85.31 97 GLU A CA 1
ATOM 800 C C . GLU A 1 97 ? 6.781 -5.584 7.288 1.00 85.31 97 GLU A C 1
ATOM 802 O O . GLU A 1 97 ? 6.995 -4.857 6.317 1.00 85.31 97 GLU A O 1
ATOM 807 N N . GLY A 1 98 ? 6.976 -5.194 8.546 1.00 80.56 98 GLY A N 1
ATOM 808 C CA . GLY A 1 98 ? 7.512 -3.887 8.904 1.00 80.56 98 GLY A CA 1
ATOM 809 C C . GLY A 1 98 ? 8.972 -3.744 8.489 1.00 80.56 98 GLY A C 1
ATOM 810 O O . GLY A 1 98 ? 9.726 -4.718 8.528 1.00 80.56 98 GLY A O 1
ATOM 811 N N . GLY A 1 99 ? 9.363 -2.523 8.126 1.00 77.56 99 GLY A N 1
ATOM 812 C CA . GLY A 1 99 ? 10.704 -2.214 7.616 1.00 77.56 99 GLY A CA 1
ATOM 813 C C . GLY A 1 99 ? 10.847 -2.340 6.097 1.00 77.56 99 GLY A C 1
ATOM 814 O O . GLY A 1 99 ? 11.958 -2.265 5.586 1.00 77.56 99 GLY A O 1
ATOM 815 N N . LYS A 1 100 ? 9.743 -2.530 5.365 1.00 79.25 100 LYS A N 1
ATOM 816 C CA . LYS A 1 100 ? 9.737 -2.433 3.902 1.00 79.25 100 LYS A CA 1
ATOM 817 C C . LYS A 1 100 ? 9.449 -1.005 3.469 1.00 79.25 100 LYS A C 1
ATOM 819 O O . LYS A 1 100 ? 8.471 -0.400 3.910 1.00 79.25 100 LYS A O 1
ATOM 824 N N . GLU A 1 101 ? 10.257 -0.490 2.556 1.00 84.94 101 GLU A N 1
ATOM 825 C CA . GLU A 1 101 ? 9.995 0.800 1.935 1.00 84.94 101 GLU A CA 1
ATOM 826 C C . GLU A 1 101 ? 9.095 0.594 0.723 1.00 84.94 101 GLU A C 1
ATOM 828 O O . GLU A 1 101 ? 9.405 -0.203 -0.156 1.00 84.94 101 GLU A O 1
ATOM 833 N N . TYR A 1 102 ? 7.975 1.307 0.663 1.00 86.50 102 TYR A N 1
ATOM 834 C CA . TYR A 1 102 ? 7.082 1.295 -0.491 1.00 86.50 102 TYR A CA 1
ATOM 835 C C . TYR A 1 102 ? 6.658 2.709 -0.850 1.00 86.50 102 TYR A C 1
ATOM 837 O O . TYR A 1 102 ? 6.427 3.543 0.031 1.00 86.50 102 TYR A O 1
ATOM 845 N N . ALA A 1 103 ? 6.493 2.939 -2.148 1.00 87.69 103 ALA A N 1
ATOM 846 C CA . ALA A 1 103 ? 5.811 4.107 -2.664 1.00 87.69 103 ALA A CA 1
ATOM 847 C C . ALA A 1 103 ? 4.337 4.094 -2.224 1.00 87.69 103 ALA A C 1
ATOM 849 O O . ALA A 1 103 ? 3.678 3.050 -2.198 1.00 87.69 103 ALA A O 1
ATOM 850 N N . ASP A 1 104 ? 3.833 5.277 -1.881 1.00 84.31 104 ASP A N 1
ATOM 851 C CA . ASP A 1 104 ? 2.423 5.501 -1.565 1.00 84.31 104 ASP A CA 1
ATOM 852 C C . ASP A 1 104 ? 1.563 5.168 -2.794 1.00 84.31 104 ASP A C 1
ATOM 854 O O . ASP A 1 104 ? 1.940 5.461 -3.936 1.00 84.31 104 ASP A O 1
ATOM 858 N N . ARG A 1 105 ? 0.383 4.588 -2.566 1.00 84.50 105 ARG A N 1
ATOM 859 C CA . ARG A 1 105 ? -0.599 4.306 -3.616 1.00 84.50 105 ARG A CA 1
ATOM 860 C C . ARG A 1 105 ? -0.899 5.527 -4.491 1.00 84.50 105 ARG A C 1
ATOM 862 O O . ARG A 1 105 ? -1.087 5.374 -5.698 1.00 84.50 105 ARG A O 1
ATOM 869 N N . LEU A 1 106 ? -0.944 6.731 -3.916 1.00 86.75 106 LEU A N 1
ATOM 870 C CA . LEU A 1 106 ? -1.168 7.960 -4.684 1.00 86.75 106 LEU A CA 1
ATOM 871 C C . LEU A 1 106 ? -0.038 8.219 -5.686 1.00 86.75 106 LEU A C 1
ATOM 873 O O . LEU A 1 106 ? -0.307 8.586 -6.829 1.00 86.75 106 LEU A O 1
ATOM 877 N N . ILE A 1 107 ? 1.209 7.977 -5.280 1.00 89.75 107 ILE A N 1
ATOM 878 C CA . ILE A 1 107 ? 2.388 8.127 -6.139 1.00 89.75 107 ILE A CA 1
ATOM 879 C C . ILE A 1 107 ? 2.388 7.054 -7.227 1.00 89.75 107 ILE A C 1
ATOM 881 O O . ILE A 1 107 ? 2.598 7.374 -8.394 1.00 89.75 107 ILE A O 1
ATOM 885 N N . VAL A 1 108 ? 2.072 5.803 -6.881 1.00 90.69 108 VAL A N 1
ATOM 886 C CA . VAL A 1 108 ? 1.922 4.716 -7.863 1.00 90.69 108 VAL A CA 1
ATOM 887 C C . VAL A 1 108 ? 0.879 5.083 -8.924 1.00 90.69 108 VAL A C 1
ATOM 889 O O . VAL A 1 108 ? 1.173 5.019 -10.115 1.00 90.69 108 VAL A O 1
ATOM 892 N N . GLY A 1 109 ? -0.293 5.580 -8.516 1.00 90.88 109 GLY A N 1
ATOM 893 C CA . GLY A 1 109 ? -1.329 6.027 -9.453 1.00 90.88 109 GLY A CA 1
ATOM 894 C C . GLY A 1 109 ? -0.906 7.224 -10.317 1.00 90.88 109 GLY A C 1
ATOM 895 O O . GLY A 1 109 ? -1.295 7.324 -11.482 1.00 90.88 109 GLY A O 1
ATOM 896 N N . GLN A 1 110 ? -0.081 8.132 -9.788 1.00 93.19 110 GLN A N 1
ATOM 897 C CA .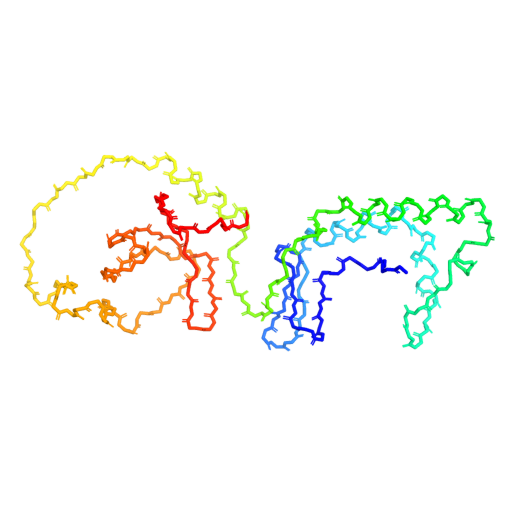 GLN A 1 110 ? 0.505 9.220 -10.578 1.00 93.19 110 GLN A CA 1
ATOM 898 C C . GLN A 1 110 ? 1.491 8.698 -11.627 1.00 93.19 110 GLN A C 1
ATOM 900 O O . GLN A 1 110 ? 1.451 9.169 -12.764 1.00 93.19 110 GLN A O 1
ATOM 905 N N . ILE A 1 111 ? 2.323 7.709 -11.283 1.00 92.88 111 ILE A N 1
ATOM 906 C CA . ILE A 1 111 ? 3.238 7.058 -12.232 1.00 92.88 111 ILE A CA 1
ATOM 907 C C . ILE A 1 111 ? 2.435 6.389 -13.350 1.00 92.88 111 ILE A C 1
ATOM 909 O O . ILE A 1 111 ? 2.714 6.626 -14.522 1.00 92.88 111 ILE A O 1
ATOM 913 N N . GLU A 1 112 ? 1.397 5.620 -13.015 1.00 92.62 112 GLU A N 1
ATOM 914 C CA . GLU A 1 112 ? 0.527 4.977 -14.009 1.00 92.62 112 GLU A CA 1
ATOM 915 C C . GLU A 1 112 ? -0.130 5.988 -14.955 1.00 92.62 112 GLU A C 1
ATOM 917 O O . GLU A 1 112 ? -0.216 5.756 -16.161 1.00 92.62 112 GLU A O 1
ATOM 922 N N . ASN A 1 113 ? -0.591 7.125 -14.431 1.00 93.62 113 ASN A N 1
ATOM 923 C CA . ASN A 1 113 ? -1.170 8.178 -15.261 1.00 93.62 113 ASN A CA 1
ATOM 924 C C . ASN A 1 113 ? -0.119 8.849 -16.149 1.00 93.62 113 ASN A C 1
ATOM 926 O O . ASN A 1 113 ? -0.382 9.060 -17.329 1.00 93.62 113 ASN A O 1
ATOM 930 N N . ALA A 1 114 ? 1.079 9.115 -15.627 1.00 92.88 114 ALA A N 1
ATOM 931 C CA . ALA A 1 114 ? 2.177 9.654 -16.421 1.00 92.88 114 ALA A CA 1
ATOM 932 C C . ALA A 1 114 ? 2.570 8.704 -17.564 1.00 92.88 114 ALA A C 1
ATOM 934 O O . ALA A 1 114 ? 2.804 9.155 -18.682 1.00 92.88 114 ALA A O 1
ATOM 935 N N . LEU A 1 115 ? 2.570 7.389 -17.321 1.00 91.19 115 LEU A N 1
ATOM 936 C CA . LEU A 1 115 ? 2.872 6.372 -18.333 1.00 91.19 115 LEU A CA 1
ATOM 937 C C . LEU A 1 115 ? 1.865 6.352 -19.493 1.00 91.19 115 LEU A C 1
ATOM 939 O O . LEU A 1 115 ? 2.252 6.050 -20.623 1.00 91.19 115 LEU A O 1
ATOM 943 N N . LYS A 1 116 ? 0.595 6.707 -19.256 1.00 89.75 116 LYS A N 1
ATOM 944 C CA . LYS A 1 116 ? -0.427 6.798 -20.319 1.00 89.75 116 LYS A CA 1
ATOM 945 C C . LYS A 1 116 ? -0.140 7.923 -21.311 1.00 89.75 116 LYS A C 1
ATOM 947 O O . LYS A 1 116 ? -0.444 7.774 -22.493 1.00 89.75 116 LYS A O 1
ATOM 952 N N . GLU A 1 117 ? 0.469 9.005 -20.836 1.00 90.94 117 GLU A N 1
ATOM 953 C CA . GLU A 1 117 ? 0.825 10.175 -21.644 1.00 90.94 117 GLU A CA 1
ATOM 954 C C . GLU A 1 117 ? 2.129 9.972 -22.438 1.00 90.94 117 GLU A C 1
ATOM 956 O O . GLU A 1 117 ? 2.425 10.732 -23.363 1.00 90.94 117 GLU A O 1
ATOM 961 N N . VAL A 1 118 ? 2.925 8.941 -22.118 1.00 86.44 118 VAL A N 1
ATOM 962 C CA . VAL A 1 118 ? 4.195 8.678 -22.808 1.00 86.44 118 VAL A CA 1
ATOM 963 C C . VAL A 1 118 ? 3.933 8.241 -24.259 1.00 86.44 118 VAL A C 1
ATOM 965 O O . VAL A 1 118 ? 3.246 7.242 -24.503 1.00 86.44 118 VAL A O 1
ATOM 968 N N . PRO A 1 119 ? 4.528 8.921 -25.261 1.00 83.19 119 PRO A N 1
ATOM 969 C CA . PRO A 1 119 ? 4.387 8.526 -26.653 1.00 83.19 119 PRO A CA 1
ATOM 970 C C . PRO A 1 119 ? 4.912 7.106 -26.883 1.00 83.19 119 PRO A C 1
ATOM 972 O O . PRO A 1 119 ? 6.088 6.814 -26.681 1.00 83.19 119 PRO A O 1
ATOM 975 N N . LYS A 1 120 ? 4.065 6.225 -27.423 1.00 79.75 120 LYS A N 1
ATOM 976 C CA . LYS A 1 120 ? 4.447 4.835 -27.750 1.00 79.75 120 LYS A CA 1
ATOM 977 C C . LYS A 1 120 ? 5.420 4.727 -28.934 1.00 79.75 120 LYS A C 1
ATOM 979 O O . LYS A 1 120 ? 5.903 3.640 -29.253 1.00 79.75 120 LYS A O 1
ATOM 984 N N . LYS A 1 121 ? 5.702 5.840 -29.619 1.00 82.25 121 LYS A N 1
ATOM 985 C CA . LYS A 1 121 ? 6.594 5.878 -30.779 1.00 82.25 121 LYS A CA 1
ATOM 986 C C . LYS A 1 121 ? 8.050 5.822 -30.319 1.00 82.25 121 LYS A C 1
ATOM 988 O O . LYS A 1 121 ? 8.558 6.762 -29.719 1.00 82.25 121 LYS A O 1
ATOM 993 N N . ARG A 1 122 ? 8.741 4.740 -30.672 1.00 78.19 122 ARG A N 1
ATOM 994 C CA . ARG A 1 122 ? 10.183 4.600 -30.441 1.00 78.19 122 ARG A CA 1
ATOM 995 C C . ARG A 1 122 ? 10.962 5.377 -31.502 1.00 78.19 122 ARG A C 1
ATOM 997 O O . ARG A 1 122 ? 10.681 5.253 -32.694 1.00 78.19 122 ARG A O 1
ATOM 1004 N N . TRP A 1 123 ? 11.942 6.167 -31.070 1.00 81.06 123 TRP A N 1
ATOM 1005 C CA . TRP A 1 123 ? 12.912 6.807 -31.957 1.00 81.06 123 TRP A CA 1
ATOM 1006 C C . TRP A 1 123 ? 14.219 6.021 -31.938 1.00 81.06 123 TRP A C 1
ATOM 1008 O O . TRP A 1 123 ? 14.723 5.671 -30.873 1.00 81.06 123 TRP A O 1
ATOM 1018 N N . PHE A 1 124 ? 14.783 5.765 -33.114 1.00 85.69 124 PHE A N 1
ATOM 1019 C CA . PHE A 1 124 ? 16.055 5.065 -33.246 1.00 85.69 124 PHE A CA 1
ATOM 1020 C C . PHE A 1 124 ? 17.140 6.051 -33.664 1.00 85.69 124 PHE A C 1
ATOM 1022 O O . PHE A 1 124 ? 16.997 6.769 -34.653 1.00 85.69 124 PHE A O 1
ATOM 1029 N N . ARG A 1 125 ? 18.254 6.055 -32.930 1.00 89.56 125 ARG A N 1
ATOM 1030 C CA . ARG A 1 125 ? 19.469 6.785 -33.293 1.00 89.56 125 ARG A CA 1
ATOM 1031 C C . ARG A 1 125 ? 20.606 5.787 -33.452 1.00 89.56 125 ARG A C 1
ATOM 1033 O O . ARG A 1 125 ? 20.844 4.977 -32.563 1.00 89.56 125 ARG A O 1
ATOM 1040 N N . LYS A 1 126 ? 21.307 5.848 -34.583 1.00 91.69 126 LYS A N 1
ATOM 1041 C CA . LYS A 1 126 ? 22.551 5.098 -34.776 1.00 91.69 126 LYS A CA 1
ATOM 1042 C C . LYS A 1 126 ? 23.697 5.898 -34.159 1.00 91.69 126 LYS A C 1
ATOM 1044 O O . LYS A 1 126 ? 23.860 7.070 -34.490 1.00 91.69 126 LYS A O 1
ATOM 1049 N N . SER A 1 127 ? 24.473 5.255 -33.295 1.00 90.00 127 SER A N 1
ATOM 1050 C CA . SER A 1 127 ? 25.659 5.827 -32.655 1.00 90.00 127 SER A CA 1
ATOM 1051 C C . SER A 1 127 ? 26.783 4.793 -32.673 1.00 90.00 127 SER A C 1
ATOM 1053 O O . SER A 1 127 ? 26.522 3.608 -32.477 1.00 90.00 127 SER A O 1
ATOM 1055 N N . ALA A 1 128 ? 28.020 5.231 -32.906 1.00 93.06 128 ALA A N 1
ATOM 1056 C CA . ALA A 1 128 ? 29.199 4.389 -32.728 1.00 93.06 128 ALA A CA 1
ATOM 1057 C C . ALA A 1 128 ? 29.610 4.412 -31.248 1.00 93.06 128 ALA A C 1
ATOM 1059 O O . ALA A 1 128 ? 29.748 5.486 -30.665 1.00 93.06 128 ALA A O 1
ATOM 1060 N N . ILE A 1 129 ? 29.774 3.237 -30.646 1.00 90.88 129 ILE A N 1
ATOM 1061 C CA . ILE A 1 129 ? 30.103 3.055 -29.227 1.00 90.88 129 ILE A CA 1
ATOM 1062 C C . ILE A 1 129 ? 31.156 1.958 -29.081 1.00 90.88 129 ILE A C 1
ATOM 1064 O O . ILE A 1 129 ? 31.234 1.052 -29.912 1.00 90.88 129 ILE A O 1
ATOM 1068 N N . ASN A 1 130 ? 31.973 2.045 -28.032 1.00 92.06 130 ASN A N 1
ATOM 1069 C CA . ASN A 1 130 ? 32.974 1.024 -27.739 1.00 92.06 130 ASN A CA 1
ATOM 1070 C C . ASN A 1 130 ? 32.275 -0.293 -27.331 1.00 92.06 130 ASN A C 1
ATOM 1072 O O . ASN A 1 130 ? 31.408 -0.262 -26.458 1.00 92.06 130 ASN A O 1
ATOM 1076 N N . PRO A 1 131 ? 32.639 -1.456 -27.903 1.00 87.88 131 PRO A N 1
ATOM 1077 C CA . PRO A 1 131 ? 32.077 -2.737 -27.482 1.00 87.88 131 PRO A CA 1
ATOM 1078 C C . PRO A 1 131 ? 32.226 -3.042 -25.986 1.00 87.88 131 PRO A C 1
ATOM 1080 O O . PRO A 1 131 ? 31.392 -3.759 -25.444 1.00 87.88 131 PRO A O 1
ATOM 1083 N N . SER A 1 132 ? 33.245 -2.502 -25.306 1.00 87.12 132 SER A N 1
ATOM 1084 C CA . SER A 1 132 ? 33.467 -2.747 -23.874 1.00 87.12 132 SER A CA 1
ATOM 1085 C C . SER A 1 132 ? 32.404 -2.132 -22.961 1.00 87.12 132 SER A C 1
ATOM 1087 O O . SER A 1 132 ? 32.251 -2.592 -21.836 1.00 87.12 132 SER A O 1
ATOM 1089 N N . VAL A 1 133 ? 31.667 -1.116 -23.426 1.00 87.12 133 VAL A N 1
ATOM 1090 C CA . VAL A 1 133 ? 30.589 -0.476 -22.648 1.00 87.12 133 VAL A CA 1
ATOM 1091 C C . VAL A 1 133 ? 29.213 -1.081 -22.935 1.00 87.12 133 VAL A C 1
ATOM 1093 O O . VAL A 1 133 ? 28.207 -0.631 -22.393 1.00 87.12 133 VAL A O 1
ATOM 1096 N N . LEU A 1 134 ? 29.145 -2.083 -23.816 1.00 87.25 134 LEU A N 1
ATOM 1097 C CA . LEU A 1 134 ? 27.904 -2.759 -24.163 1.00 87.25 134 LEU A CA 1
ATOM 1098 C C . LEU A 1 134 ? 27.667 -3.952 -23.246 1.00 87.25 134 LEU A C 1
ATOM 1100 O O . LEU A 1 134 ? 28.364 -4.964 -23.323 1.00 87.25 134 LEU A O 1
ATOM 1104 N N . TYR A 1 135 ? 26.599 -3.878 -22.458 1.00 86.00 135 TYR A N 1
ATOM 1105 C CA . TYR A 1 135 ? 26.064 -5.062 -21.806 1.00 86.00 135 TYR A CA 1
ATOM 1106 C C . TYR A 1 135 ? 25.440 -6.003 -22.847 1.00 86.00 135 TYR A C 1
ATOM 1108 O O . TYR A 1 135 ? 24.569 -5.605 -23.625 1.00 86.00 135 TYR A O 1
ATOM 1116 N N . ARG A 1 136 ? 25.884 -7.263 -22.856 1.00 85.31 136 ARG A N 1
ATOM 1117 C CA . ARG A 1 136 ? 25.414 -8.311 -23.775 1.00 85.31 136 ARG A CA 1
ATOM 1118 C C . ARG A 1 136 ? 24.912 -9.512 -22.990 1.00 85.31 136 ARG A C 1
ATOM 1120 O O . ARG A 1 136 ? 25.694 -10.393 -22.640 1.00 85.31 136 ARG A O 1
ATOM 1127 N N . ALA A 1 137 ? 23.610 -9.547 -22.726 1.00 83.06 137 ALA A N 1
ATOM 1128 C CA . ALA A 1 137 ? 22.979 -10.576 -21.899 1.00 83.06 137 ALA A CA 1
ATOM 1129 C C . ALA A 1 137 ? 23.247 -12.010 -22.394 1.00 83.06 137 ALA A C 1
ATOM 1131 O O . ALA A 1 137 ? 23.364 -12.928 -21.579 1.00 83.06 137 ALA A O 1
ATOM 1132 N N . GLU A 1 138 ? 23.415 -12.198 -23.709 1.00 81.88 138 GLU A N 1
ATOM 1133 C CA . GLU A 1 138 ? 23.668 -13.511 -24.316 1.00 81.88 138 GLU A CA 1
ATOM 1134 C C . GLU A 1 138 ? 24.990 -14.129 -23.842 1.00 81.88 138 GLU A C 1
ATOM 1136 O O . GLU A 1 138 ? 25.107 -15.349 -23.752 1.00 81.88 138 GLU A O 1
ATOM 1141 N N . LEU A 1 139 ? 25.983 -13.297 -23.510 1.00 80.75 139 LEU A N 1
ATOM 1142 C CA . LEU A 1 139 ? 27.302 -13.759 -23.070 1.00 80.75 139 LEU A CA 1
ATOM 1143 C C . LEU A 1 139 ? 27.287 -14.314 -21.639 1.00 80.75 139 LEU A C 1
ATOM 1145 O O . LEU A 1 139 ? 28.187 -15.059 -21.262 1.00 80.75 139 L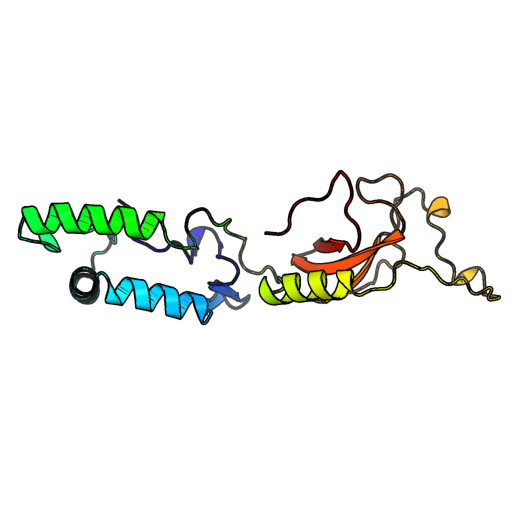EU A O 1
ATOM 1149 N N . TYR A 1 140 ? 26.263 -13.978 -20.851 1.00 75.00 140 TYR A N 1
ATOM 1150 C CA . TYR A 1 140 ? 26.184 -14.306 -19.425 1.00 75.00 140 TYR A CA 1
ATOM 1151 C C . TYR A 1 140 ? 25.191 -15.431 -19.105 1.00 75.00 140 TYR A C 1
ATOM 1153 O O . TYR A 1 140 ? 24.983 -15.753 -17.933 1.00 75.00 140 TYR A O 1
ATOM 1161 N N . GLY A 1 141 ? 24.544 -16.022 -20.119 1.00 68.62 141 GLY A N 1
ATOM 1162 C CA . GLY A 1 141 ? 23.640 -17.166 -19.948 1.00 68.62 141 GLY A CA 1
ATOM 1163 C C . GLY A 1 141 ? 22.502 -16.925 -18.947 1.00 68.62 141 GLY A C 1
ATOM 1164 O O . GLY A 1 141 ? 22.120 -17.843 -18.224 1.00 68.62 141 GLY A O 1
ATOM 1165 N N . GLY A 1 142 ? 22.013 -15.683 -18.838 1.00 66.56 142 GLY A N 1
ATOM 1166 C CA . GLY A 1 142 ? 20.937 -15.305 -17.912 1.00 66.56 142 GLY A CA 1
ATOM 1167 C C . GLY A 1 142 ? 21.313 -15.320 -16.422 1.00 66.56 142 GLY A C 1
ATOM 1168 O O . GLY A 1 142 ? 20.417 -15.330 -15.578 1.00 66.56 142 GLY A O 1
ATOM 1169 N N . LYS A 1 143 ? 22.610 -15.349 -16.080 1.00 64.62 143 LYS A N 1
ATOM 1170 C CA . LYS A 1 143 ? 23.085 -15.429 -14.684 1.00 64.62 143 LYS A CA 1
ATOM 1171 C C . LYS A 1 143 ? 23.608 -14.117 -14.104 1.00 64.62 143 LYS A C 1
ATOM 1173 O O . LYS A 1 143 ? 23.676 -14.010 -12.886 1.00 64.62 143 LYS A O 1
ATOM 1178 N N . CYS A 1 144 ? 23.989 -13.152 -14.939 1.00 63.47 144 CYS A N 1
ATOM 1179 C CA . CYS A 1 144 ? 24.667 -11.938 -14.486 1.00 63.47 144 CYS A CA 1
ATOM 1180 C C . CYS A 1 144 ? 23.796 -10.698 -14.707 1.00 63.47 144 CYS A C 1
ATOM 1182 O O . CYS A 1 144 ? 23.278 -10.494 -15.810 1.00 63.47 144 CYS A O 1
ATOM 1184 N N . CYS A 1 145 ? 23.652 -9.878 -13.667 1.00 71.12 145 CYS A N 1
ATOM 1185 C CA . CYS A 1 145 ? 23.109 -8.528 -13.770 1.00 71.12 145 CYS A CA 1
ATOM 1186 C C . CYS A 1 145 ? 24.054 -7.636 -14.592 1.00 71.12 145 CYS A C 1
ATOM 1188 O O . CYS A 1 145 ? 25.247 -7.917 -14.710 1.00 71.12 145 CYS A O 1
ATOM 1190 N N . ALA A 1 146 ? 23.504 -6.585 -15.205 1.00 79.50 146 ALA A N 1
ATOM 1191 C CA . ALA A 1 146 ? 24.304 -5.625 -15.967 1.00 79.50 146 ALA A CA 1
ATOM 1192 C C . ALA A 1 146 ? 25.297 -4.857 -15.089 1.00 79.50 146 ALA A C 1
ATOM 1194 O O . ALA A 1 146 ? 26.392 -4.547 -15.547 1.00 79.50 146 ALA A O 1
ATOM 1195 N N . ASP A 1 147 ? 24.911 -4.613 -13.841 1.00 83.69 147 ASP A N 1
ATOM 1196 C CA . ASP A 1 147 ? 25.726 -3.973 -12.823 1.00 83.69 147 ASP A CA 1
ATOM 1197 C C . ASP A 1 147 ? 25.446 -4.659 -11.469 1.00 83.69 147 ASP A C 1
ATOM 1199 O O . ASP A 1 147 ? 24.321 -4.573 -10.966 1.00 83.69 147 ASP A O 1
ATOM 1203 N N . PRO A 1 148 ? 26.396 -5.446 -10.929 1.00 80.94 148 PRO A N 1
ATOM 1204 C CA . PRO A 1 148 ? 26.277 -6.075 -9.612 1.00 80.94 148 PRO A CA 1
ATOM 1205 C C . PRO A 1 148 ? 26.311 -5.098 -8.442 1.00 80.94 148 PRO A C 1
ATOM 1207 O O . PRO A 1 148 ? 25.773 -5.432 -7.389 1.00 80.94 148 PRO A O 1
ATOM 1210 N N . ASP A 1 149 ? 26.910 -3.926 -8.639 1.00 85.44 149 ASP A N 1
ATOM 1211 C CA . ASP A 1 149 ? 27.118 -2.916 -7.602 1.00 85.44 149 ASP A CA 1
ATOM 1212 C C . ASP A 1 149 ? 26.045 -1.813 -7.667 1.00 85.44 149 ASP A C 1
ATOM 1214 O O . ASP A 1 149 ? 26.168 -0.774 -7.023 1.00 85.44 149 ASP A O 1
ATOM 1218 N N . ALA A 1 150 ? 24.985 -2.025 -8.457 1.00 86.50 150 ALA A N 1
ATOM 1219 C CA . ALA A 1 150 ? 23.888 -1.080 -8.585 1.00 86.50 150 ALA A CA 1
ATOM 1220 C C . ALA A 1 150 ? 23.075 -0.984 -7.288 1.00 86.50 150 ALA A C 1
ATOM 1222 O O . ALA A 1 150 ? 22.448 -1.953 -6.848 1.00 86.50 150 ALA A O 1
ATOM 1223 N N . ASP A 1 151 ? 23.020 0.228 -6.748 1.00 90.38 151 ASP A N 1
ATOM 1224 C CA . ASP A 1 151 ? 22.094 0.604 -5.690 1.00 90.38 151 ASP A CA 1
ATOM 1225 C C . ASP A 1 151 ? 20.732 0.996 -6.279 1.00 90.38 151 ASP A C 1
ATOM 1227 O O . ASP A 1 151 ? 20.634 1.486 -7.406 1.00 90.38 151 ASP A O 1
ATOM 1231 N N . PHE A 1 152 ? 19.671 0.794 -5.497 1.00 92.06 152 PHE A N 1
ATOM 1232 C CA . PHE A 1 152 ? 18.305 1.133 -5.890 1.00 92.06 152 PHE A CA 1
ATOM 1233 C C . PHE A 1 152 ? 17.649 2.008 -4.833 1.00 92.06 152 PHE A C 1
ATOM 1235 O O . PHE A 1 152 ? 17.711 1.713 -3.640 1.00 92.06 152 PHE A O 1
ATOM 1242 N N . GLN A 1 153 ? 16.966 3.048 -5.293 1.00 93.31 153 GLN A N 1
ATOM 1243 C CA . GLN A 1 153 ? 16.126 3.924 -4.492 1.00 93.31 153 GLN A CA 1
ATOM 1244 C C . GLN A 1 153 ? 14.680 3.877 -4.989 1.00 93.31 153 GLN A C 1
ATOM 1246 O O . GLN A 1 153 ? 14.380 3.481 -6.121 1.00 93.31 153 GLN A O 1
ATOM 1251 N N . LEU A 1 154 ? 13.744 4.251 -4.113 1.00 92.94 154 LEU A N 1
ATOM 1252 C CA . LEU A 1 154 ? 12.349 4.382 -4.513 1.00 92.94 154 LEU A CA 1
ATOM 1253 C C . LEU A 1 154 ? 12.239 5.397 -5.653 1.00 92.94 154 LEU A C 1
ATOM 1255 O O . LEU A 1 154 ? 12.837 6.467 -5.602 1.00 92.94 154 LEU A O 1
ATOM 1259 N N . LEU A 1 155 ? 11.395 5.075 -6.633 1.00 94.56 155 LEU A N 1
ATOM 1260 C CA . LEU A 1 155 ? 11.133 5.869 -7.836 1.00 94.56 155 LEU A CA 1
ATOM 1261 C C . LEU A 1 155 ? 12.250 5.853 -8.892 1.00 94.56 155 LEU A C 1
ATOM 1263 O O . LEU A 1 155 ? 12.099 6.503 -9.930 1.00 94.56 155 LEU A O 1
ATOM 1267 N N . ASP A 1 156 ? 13.305 5.055 -8.704 1.00 95.69 156 ASP A N 1
ATOM 1268 C CA . ASP A 1 156 ? 14.321 4.858 -9.735 1.00 95.69 156 ASP A CA 1
ATOM 1269 C C . ASP A 1 156 ? 13.749 4.190 -10.985 1.00 95.69 156 ASP A C 1
ATOM 1271 O O . ASP A 1 156 ? 12.932 3.264 -10.927 1.00 95.69 156 ASP A O 1
ATOM 1275 N N . ARG A 1 157 ? 14.229 4.644 -12.146 1.00 95.12 157 ARG A N 1
ATOM 1276 C CA . ARG A 1 157 ? 13.928 4.040 -13.445 1.00 95.12 157 ARG A CA 1
ATOM 1277 C C . ARG A 1 157 ? 14.890 2.902 -13.730 1.00 95.12 157 ARG A C 1
ATOM 1279 O O . ARG A 1 157 ? 16.093 3.106 -13.846 1.00 95.12 157 ARG A O 1
ATOM 1286 N N . VAL A 1 158 ? 14.335 1.714 -13.925 1.00 94.50 158 VAL A N 1
ATOM 1287 C CA . VAL A 1 158 ? 15.095 0.475 -14.083 1.00 94.50 158 VAL A CA 1
ATOM 1288 C C . VAL A 1 158 ? 14.723 -0.249 -15.369 1.00 94.50 158 VAL A C 1
ATOM 1290 O O . VAL A 1 158 ? 13.656 -0.042 -15.954 1.00 94.50 158 VAL A O 1
ATOM 1293 N N . VAL A 1 159 ? 15.623 -1.120 -15.821 1.00 93.12 159 VAL A N 1
ATOM 1294 C CA . VAL A 1 159 ? 15.404 -2.008 -16.964 1.00 93.12 159 VAL A CA 1
ATOM 1295 C C . VAL A 1 159 ? 15.752 -3.440 -16.582 1.00 93.12 159 VAL A C 1
ATOM 1297 O O . VAL A 1 159 ? 16.775 -3.707 -15.955 1.00 93.12 159 VAL A O 1
ATOM 1300 N N . TYR A 1 160 ? 14.896 -4.381 -16.969 1.00 91.31 160 TYR A N 1
ATOM 1301 C CA . TYR A 1 160 ? 15.108 -5.796 -16.715 1.00 91.31 160 TYR A CA 1
ATOM 1302 C C . TYR A 1 160 ? 16.117 -6.384 -17.706 1.00 91.31 160 TYR A C 1
ATOM 1304 O O . TYR A 1 160 ? 15.885 -6.384 -18.915 1.00 91.31 160 TYR A O 1
ATOM 1312 N N . THR A 1 161 ? 17.237 -6.902 -17.203 1.00 88.69 161 THR A N 1
ATOM 1313 C CA . THR A 1 161 ? 18.391 -7.323 -18.023 1.00 88.69 161 THR A CA 1
ATOM 1314 C C . THR A 1 161 ? 18.600 -8.837 -18.089 1.00 88.69 161 THR A C 1
ATOM 1316 O O . THR A 1 161 ? 19.484 -9.308 -18.799 1.00 88.69 161 THR A O 1
ATOM 1319 N N . ILE A 1 162 ? 17.774 -9.634 -17.411 1.00 86.06 162 ILE A N 1
ATOM 1320 C CA . ILE A 1 162 ? 17.923 -11.094 -17.389 1.00 86.06 162 ILE A CA 1
ATOM 1321 C C . ILE A 1 162 ? 17.072 -11.727 -18.500 1.00 86.06 162 ILE A C 1
ATOM 1323 O O . ILE A 1 162 ? 15.904 -11.392 -18.674 1.00 86.06 162 ILE A O 1
ATOM 1327 N N . GLN A 1 163 ? 17.646 -12.659 -19.262 1.00 84.38 163 GLN A N 1
ATOM 1328 C CA . GLN A 1 163 ? 16.930 -13.419 -20.297 1.00 84.38 163 GLN A CA 1
ATOM 1329 C C . GLN A 1 163 ? 16.374 -14.749 -19.751 1.00 84.38 163 GLN A C 1
ATOM 1331 O O . GLN A 1 163 ? 16.910 -15.315 -18.800 1.00 84.38 163 GLN A O 1
ATOM 1336 N N . GLY A 1 164 ? 15.306 -15.269 -20.369 1.00 79.94 164 GLY A N 1
ATOM 1337 C CA . GLY A 1 164 ? 14.761 -16.604 -20.062 1.00 79.94 164 GLY A CA 1
ATOM 1338 C C . GLY A 1 164 ? 13.990 -16.711 -18.740 1.00 79.94 164 GLY A C 1
ATOM 1339 O O . GLY A 1 164 ? 13.863 -17.799 -18.181 1.00 79.94 164 GLY A O 1
ATOM 1340 N N . ARG A 1 165 ? 13.496 -15.587 -18.213 1.00 84.88 165 ARG A N 1
ATOM 1341 C CA . ARG A 1 165 ? 12.706 -15.513 -16.976 1.00 84.88 165 ARG A CA 1
ATOM 1342 C C . ARG A 1 165 ? 11.279 -15.040 -17.261 1.00 84.88 165 ARG A C 1
ATOM 1344 O O . ARG A 1 165 ? 10.898 -14.810 -18.403 1.00 84.88 165 ARG A O 1
ATOM 1351 N N . ALA A 1 166 ? 10.488 -14.922 -16.195 1.00 86.94 166 ALA A N 1
ATOM 1352 C CA . ALA A 1 166 ? 9.079 -14.546 -16.253 1.00 86.94 166 ALA A CA 1
ATOM 1353 C C . ALA A 1 166 ? 8.832 -13.126 -16.794 1.00 86.94 166 ALA A C 1
ATOM 1355 O O . ALA A 1 166 ? 7.775 -12.882 -17.375 1.00 86.94 166 ALA A O 1
ATOM 1356 N N . VAL A 1 167 ? 9.791 -12.216 -16.594 1.00 89.50 167 VAL A N 1
ATOM 1357 C CA . VAL A 1 167 ? 9.746 -10.831 -17.073 1.00 89.50 167 VAL A CA 1
ATOM 1358 C C . VAL A 1 167 ? 10.458 -10.749 -18.431 1.00 89.50 167 VAL A C 1
ATOM 1360 O O . VAL A 1 167 ? 11.571 -11.270 -18.556 1.00 89.50 167 VAL A O 1
ATOM 1363 N N . PRO A 1 168 ? 9.865 -10.103 -19.454 1.00 90.62 168 PRO A N 1
ATOM 1364 C CA . PRO A 1 168 ? 10.517 -9.938 -20.750 1.00 90.62 168 PRO A CA 1
ATOM 1365 C C . PRO A 1 168 ? 11.815 -9.125 -20.647 1.00 90.62 168 PRO A C 1
ATOM 1367 O O . PRO A 1 168 ? 11.870 -8.093 -19.973 1.00 90.62 168 PRO A O 1
ATOM 1370 N N . PHE A 1 169 ? 12.859 -9.562 -21.351 1.00 89.50 169 PHE A N 1
ATOM 1371 C CA . PHE A 1 169 ? 14.131 -8.840 -21.421 1.00 89.50 169 PHE A CA 1
ATOM 1372 C C . PHE A 1 169 ? 13.940 -7.431 -22.004 1.00 89.50 169 PHE A C 1
ATOM 1374 O O . PHE A 1 169 ? 13.239 -7.249 -22.999 1.00 89.50 169 PHE A O 1
ATOM 1381 N N . GLY A 1 170 ? 14.580 -6.435 -21.392 1.00 89.81 170 GLY A N 1
ATOM 1382 C CA . GLY A 1 170 ? 14.482 -5.031 -21.789 1.00 89.81 170 GLY A CA 1
ATOM 1383 C C . GLY A 1 170 ? 13.216 -4.322 -21.303 1.00 89.81 170 GLY A C 1
ATOM 1384 O O . GLY A 1 170 ? 12.999 -3.170 -21.679 1.00 89.81 170 GLY A O 1
ATOM 1385 N N . SER A 1 171 ? 12.384 -4.973 -20.481 1.00 93.00 171 SER A N 1
ATOM 1386 C CA . SER A 1 171 ? 11.214 -4.326 -19.876 1.00 93.00 171 SER A CA 1
ATOM 1387 C C . SER A 1 171 ? 11.661 -3.196 -18.961 1.00 93.00 171 SER A C 1
ATOM 1389 O O . SER A 1 171 ? 12.495 -3.402 -18.080 1.00 93.00 171 SER A O 1
ATOM 1391 N N . GLN A 1 172 ? 11.114 -2.006 -19.180 1.00 93.88 172 GLN A N 1
ATOM 1392 C CA . GLN A 1 172 ? 11.398 -0.832 -18.367 1.00 93.88 172 GLN A CA 1
ATOM 1393 C C . GLN A 1 172 ? 10.333 -0.686 -17.280 1.00 93.88 172 GLN A C 1
ATOM 1395 O O . GLN A 1 172 ? 9.181 -1.084 -17.474 1.00 93.88 172 GLN A O 1
ATOM 1400 N N . GLY A 1 173 ? 10.725 -0.132 -16.141 1.00 94.94 173 GLY A N 1
ATOM 1401 C CA . GLY A 1 173 ? 9.828 0.073 -15.017 1.00 94.94 173 GLY A CA 1
ATOM 1402 C C . GLY A 1 173 ? 10.392 1.042 -13.990 1.00 94.94 173 GLY A C 1
ATOM 1403 O O . GLY A 1 173 ? 11.484 1.589 -14.154 1.00 94.94 173 GLY A O 1
ATOM 1404 N N . THR A 1 174 ? 9.617 1.260 -12.939 1.00 95.94 174 THR A N 1
ATOM 1405 C CA . THR A 1 174 ? 9.947 2.152 -11.829 1.00 95.94 174 THR A CA 1
ATOM 1406 C C . THR A 1 174 ? 9.949 1.361 -10.527 1.00 95.94 174 THR A C 1
ATOM 1408 O O . THR A 1 174 ? 9.026 0.584 -10.280 1.00 95.94 174 THR A O 1
ATOM 1411 N N . VAL A 1 175 ? 10.966 1.546 -9.686 1.00 94.94 175 VAL A N 1
ATOM 1412 C CA . VAL A 1 175 ? 11.035 0.910 -8.363 1.00 94.94 175 VAL A CA 1
ATOM 1413 C C . VAL A 1 175 ? 9.950 1.499 -7.461 1.00 94.94 175 VAL A C 1
ATOM 1415 O O . VAL A 1 175 ? 9.906 2.705 -7.227 1.00 94.94 175 VAL A O 1
ATOM 1418 N N . VAL A 1 176 ? 9.061 0.648 -6.955 1.00 93.44 176 VAL A N 1
ATOM 1419 C CA . VAL A 1 176 ? 7.944 1.032 -6.072 1.00 93.44 176 VAL A CA 1
ATOM 1420 C C . VAL A 1 176 ? 8.027 0.390 -4.694 1.00 93.44 176 VAL A C 1
ATOM 1422 O O . VAL A 1 176 ? 7.283 0.790 -3.802 1.00 93.44 176 VAL A O 1
ATOM 1425 N N . GLY A 1 177 ? 8.925 -0.573 -4.502 1.00 90.62 177 GLY A N 1
ATOM 1426 C CA . GLY A 1 177 ? 9.184 -1.172 -3.203 1.00 90.62 177 GLY A CA 1
ATOM 1427 C C . GLY A 1 177 ? 10.623 -1.643 -3.074 1.00 90.62 177 GLY A C 1
ATOM 1428 O O . GLY A 1 177 ? 11.206 -2.142 -4.036 1.00 90.62 177 GLY A O 1
ATOM 1429 N N . ILE A 1 178 ? 11.185 -1.497 -1.881 1.00 89.69 178 ILE A N 1
ATOM 1430 C CA . ILE A 1 178 ? 12.517 -1.977 -1.527 1.00 89.69 178 ILE A CA 1
ATOM 1431 C C . ILE A 1 178 ? 12.387 -2.819 -0.264 1.00 89.69 178 ILE A C 1
ATOM 1433 O O . ILE A 1 178 ? 11.866 -2.398 0.769 1.00 89.69 178 ILE A O 1
ATOM 1437 N N . THR A 1 179 ? 12.845 -4.059 -0.376 1.00 84.31 179 THR A N 1
ATOM 1438 C CA . THR A 1 179 ? 12.991 -5.010 0.725 1.00 84.31 179 THR A CA 1
ATOM 1439 C C . THR A 1 179 ? 14.444 -5.478 0.744 1.00 84.31 179 THR A C 1
ATOM 1441 O O . THR A 1 179 ? 15.106 -5.465 -0.292 1.00 84.31 179 THR A O 1
ATOM 1444 N N . SER A 1 180 ? 14.964 -5.928 1.888 1.00 78.56 180 SER A N 1
ATOM 1445 C CA . SER A 1 180 ? 16.338 -6.437 2.000 1.00 78.56 180 SER A CA 1
ATOM 1446 C C . SER A 1 180 ? 16.667 -7.468 0.903 1.00 78.56 180 SER A C 1
ATOM 1448 O O . SER A 1 180 ? 16.207 -8.611 0.942 1.00 78.56 180 SER A O 1
ATOM 1450 N N . GLY A 1 181 ? 17.444 -7.043 -0.101 1.00 79.75 181 GLY A N 1
ATOM 1451 C CA . GLY A 1 181 ? 17.879 -7.856 -1.242 1.00 79.75 181 GLY A CA 1
ATOM 1452 C C . GLY A 1 181 ? 16.862 -8.050 -2.378 1.00 79.75 181 GLY A C 1
ATOM 1453 O O . GLY A 1 181 ? 17.107 -8.882 -3.253 1.00 79.75 181 GLY A O 1
ATOM 1454 N N . LYS A 1 182 ? 15.721 -7.343 -2.385 1.00 86.88 182 LYS A N 1
ATOM 1455 C CA . LYS A 1 182 ? 14.706 -7.420 -3.453 1.00 86.88 182 LYS A CA 1
ATOM 1456 C C . LYS A 1 182 ? 14.079 -6.058 -3.738 1.00 86.88 182 LYS A C 1
ATOM 1458 O O . LYS A 1 182 ? 13.777 -5.306 -2.817 1.00 86.88 182 LYS A O 1
ATOM 1463 N N . VAL A 1 183 ? 13.807 -5.799 -5.012 1.00 90.75 183 VAL A N 1
ATOM 1464 C CA . VAL A 1 183 ? 13.076 -4.611 -5.461 1.00 90.75 183 VAL A CA 1
ATOM 1465 C C . VAL A 1 183 ? 11.773 -5.019 -6.128 1.00 90.75 183 VAL A C 1
ATOM 1467 O O . VAL A 1 183 ? 11.746 -5.933 -6.957 1.00 90.75 183 VAL A O 1
ATOM 1470 N N . ASP A 1 184 ? 10.706 -4.318 -5.775 1.00 91.56 184 ASP A N 1
ATOM 1471 C CA . ASP A 1 184 ? 9.424 -4.411 -6.452 1.00 91.56 184 ASP A CA 1
ATOM 1472 C C . ASP A 1 184 ? 9.342 -3.299 -7.490 1.00 91.56 184 ASP A C 1
ATOM 1474 O O . ASP A 1 184 ? 9.590 -2.125 -7.199 1.00 91.56 184 ASP A O 1
ATOM 1478 N N . VAL A 1 185 ? 9.005 -3.678 -8.719 1.00 93.06 185 VAL A N 1
ATOM 1479 C CA . VAL A 1 185 ? 9.049 -2.794 -9.883 1.00 93.06 185 VAL A CA 1
ATOM 1480 C C . VAL A 1 185 ? 7.675 -2.738 -10.529 1.00 93.06 185 VAL A C 1
ATOM 1482 O O . VAL A 1 185 ? 7.104 -3.767 -10.893 1.00 93.06 185 VAL A O 1
ATOM 1485 N N . LEU A 1 186 ? 7.170 -1.523 -10.715 1.00 94.25 186 LEU A N 1
ATOM 1486 C CA . LEU A 1 186 ? 6.030 -1.248 -11.575 1.00 94.25 186 LEU A CA 1
ATOM 1487 C C . LEU A 1 186 ? 6.531 -1.140 -13.016 1.00 94.25 186 LEU A C 1
ATOM 1489 O O . LEU A 1 186 ? 7.231 -0.191 -13.364 1.00 94.25 186 LEU A O 1
ATOM 1493 N N . PHE A 1 187 ? 6.203 -2.127 -13.844 1.00 94.06 187 PHE A N 1
ATOM 1494 C CA . PHE A 1 187 ? 6.596 -2.137 -15.252 1.00 94.06 187 PHE A CA 1
ATOM 1495 C C . PHE A 1 187 ? 5.684 -1.254 -16.104 1.00 94.06 187 PHE A C 1
ATOM 1497 O O . PHE A 1 187 ? 4.478 -1.195 -15.886 1.00 94.06 187 PHE A O 1
ATOM 1504 N N . ASP A 1 188 ? 6.261 -0.624 -17.128 1.00 92.56 188 ASP A N 1
ATOM 1505 C CA . ASP A 1 188 ? 5.528 0.279 -18.027 1.00 92.56 188 ASP A CA 1
ATOM 1506 C C . ASP A 1 188 ? 4.531 -0.453 -18.931 1.00 92.56 188 ASP A C 1
ATOM 1508 O O . ASP A 1 188 ? 3.605 0.148 -19.477 1.00 92.56 188 ASP A O 1
ATOM 1512 N N . GLN A 1 189 ? 4.775 -1.742 -19.164 1.00 89.62 189 GLN A N 1
ATOM 1513 C CA . GLN A 1 189 ? 3.968 -2.596 -20.023 1.00 89.62 189 GLN A CA 1
ATOM 1514 C C . GLN A 1 189 ? 3.531 -3.829 -19.246 1.00 89.62 189 GLN A C 1
ATOM 1516 O O . GLN A 1 189 ? 4.329 -4.456 -18.548 1.00 89.62 189 GLN A O 1
ATOM 1521 N N . GLU A 1 190 ? 2.263 -4.189 -19.411 1.00 89.62 190 GLU A N 1
ATOM 1522 C CA . GLU A 1 190 ? 1.708 -5.414 -18.850 1.00 89.62 190 GLU A CA 1
ATOM 1523 C C . GLU A 1 190 ? 2.349 -6.651 -19.495 1.00 89.62 190 GLU A C 1
ATOM 1525 O O . GLU A 1 190 ? 2.643 -6.683 -20.693 1.00 89.62 190 GLU A O 1
ATOM 1530 N N . PHE A 1 191 ? 2.547 -7.693 -18.690 1.00 89.62 191 PHE A N 1
ATOM 1531 C CA . PHE A 1 191 ? 3.064 -8.986 -19.129 1.00 89.62 191 PHE A CA 1
ATOM 1532 C C . PHE A 1 191 ? 2.402 -10.115 -18.333 1.00 89.62 191 PHE A C 1
ATOM 1534 O O . PHE A 1 191 ? 1.941 -9.920 -17.210 1.00 89.62 191 PHE A O 1
ATOM 1541 N N . SER A 1 192 ? 2.379 -11.320 -18.903 1.00 85.31 192 SER A N 1
ATOM 1542 C CA . SER A 1 192 ? 1.540 -12.433 -18.432 1.00 85.31 192 SER A CA 1
ATOM 1543 C C . SER A 1 192 ? 1.821 -12.923 -17.007 1.00 85.31 192 SER A C 1
ATOM 1545 O O . SER A 1 192 ? 0.956 -13.542 -16.403 1.00 85.31 192 SER A O 1
ATOM 1547 N N . ASN A 1 193 ? 3.020 -12.671 -16.476 1.00 85.00 193 ASN A N 1
ATOM 1548 C CA . ASN A 1 193 ? 3.439 -13.108 -15.139 1.00 85.00 193 ASN A CA 1
ATOM 1549 C C . ASN A 1 193 ? 3.477 -11.959 -14.116 1.00 85.00 193 ASN A C 1
ATOM 1551 O O . ASN A 1 193 ? 4.077 -12.109 -13.051 1.00 85.00 193 ASN A O 1
ATOM 1555 N N . GLY A 1 194 ? 2.920 -10.796 -14.460 1.00 82.62 194 GLY A N 1
ATOM 1556 C CA . GLY A 1 194 ? 2.811 -9.670 -13.542 1.00 82.62 194 GLY A CA 1
ATOM 1557 C C . GLY A 1 194 ? 1.764 -9.935 -12.463 1.00 82.62 194 GLY A C 1
ATOM 1558 O O . GLY A 1 194 ? 0.733 -10.555 -12.721 1.00 82.62 194 GLY A O 1
ATOM 1559 N N . TYR A 1 195 ? 2.016 -9.437 -11.255 1.00 84.00 195 TYR A N 1
ATOM 1560 C CA . TYR A 1 195 ? 1.024 -9.400 -10.184 1.00 84.00 195 TYR A CA 1
ATOM 1561 C C . TYR A 1 195 ? 0.543 -7.967 -10.005 1.00 84.00 195 TYR A C 1
ATOM 1563 O O . TYR A 1 195 ? 1.307 -7.018 -10.188 1.00 84.00 195 TYR A O 1
ATOM 1571 N N . LYS A 1 196 ? -0.728 -7.807 -9.638 1.00 78.12 196 LYS A N 1
ATOM 1572 C CA . LYS A 1 196 ? -1.280 -6.490 -9.349 1.00 78.12 196 LYS A CA 1
ATOM 1573 C C . LYS A 1 196 ? -0.636 -5.943 -8.076 1.00 78.12 196 LYS A C 1
ATOM 1575 O O . LYS A 1 196 ? -0.763 -6.538 -7.007 1.00 78.12 196 LYS A O 1
ATOM 1580 N N . ILE A 1 197 ? 0.028 -4.801 -8.200 1.00 69.50 197 ILE A N 1
ATOM 1581 C CA . ILE A 1 197 ? 0.547 -4.056 -7.058 1.00 69.50 197 ILE A CA 1
ATOM 1582 C C . ILE A 1 197 ? -0.627 -3.255 -6.488 1.00 69.50 197 ILE A C 1
ATOM 1584 O O . ILE A 1 197 ? -0.954 -2.203 -7.020 1.00 69.50 197 ILE A O 1
ATOM 1588 N N . ARG A 1 198 ? -1.261 -3.795 -5.438 1.00 62.28 198 ARG A N 1
ATOM 1589 C CA . ARG A 1 198 ? -2.352 -3.175 -4.654 1.00 62.28 198 ARG A CA 1
ATOM 1590 C C . ARG A 1 198 ? -3.576 -2.732 -5.487 1.00 62.28 198 ARG A C 1
ATOM 1592 O O . ARG A 1 198 ? -3.666 -1.566 -5.918 1.00 62.28 198 ARG A O 1
#

Organism: Oesophagostomum dentatum (NCBI:txid61180)

InterPro domains:
  IPR041106 Exoribonuclease Xrn1, D2/D3 domain [PF18334] (1-121)
  IPR041385 5'-3' exoribonuclease 1, SH3-like domain [PF18129] (150-198)
  IPR047008 5'-3' exoribonuclease 1, SH3-like domain superfamily [G3DSA:2.30.30.750] (144-198)

pLDDT: mean 87.97, std 6.3, range [62.28, 95.94]

Secondary structure (DSSP, 8-state):
---S---EEGGGTEE-TTTEEE-TTS-EEE-HHHHHHHHHHHHHTHHHHHHHTT---TT----HHHH--SHHHHHHHHHHHHHHHHHSTTTTPPPEETT-EE--HHHHHHHHHHHHHS------------GGG---GGGGTT---S-TT----TT-EEE---SSSSSPTT-EEEEEEEETTEEEEEESS--TT-----

Sequence (198 aa):
MNIGLSLKLSKRNQEVADYTRRLENGYWEYSTLCVQLLNSYKNKFRDLFAFLEKSHTADDAYSADDVWTNEEKRKQRVSDLKEYLANIPTNGVEKQEGGKEYADRLIVGQIENALKEVPKKRWFRKSAINPSVLYRAELYGGKCCADPDADFQLLDRVVYTIQGRAVPFGSQGTVVGITSGKVDVLFDQEFSNGYKIR